Protein AF-A0AAD8V0A9-F1 (afdb_monomer)

Sequence (193 aa):
MASNSRIIDLARSVTEHPAVVDDYLQENGLSELVAHTLTSALLVRLPPVKDLVAYGVLDMLPAGMRLGDALQRFPGSLDPKDTGAALANLNCDHAFVDAVAEDGDVAIALLRRKTLWQIHSQEPKVVSRFHAAMAHESTIENTLLDEFFGEIRTEGQTMVDIGGGRGAIAVQAARRALAAPFIVQDLGENCEK

Solvent-accessible surface area (backbone atoms only — not comparable to full-atom values):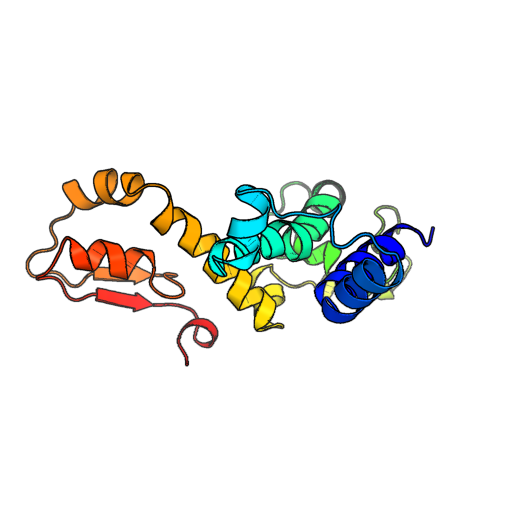 11223 Å² total; per-residue (Å²): 142,71,64,72,59,53,55,53,53,47,54,48,48,53,69,74,38,52,66,61,53,52,50,51,31,52,77,67,68,38,53,88,76,59,77,77,50,75,71,61,43,43,45,71,74,34,64,52,57,33,26,29,52,47,30,48,60,69,60,43,40,53,14,58,75,24,39,67,55,23,47,72,73,38,69,89,64,84,55,71,44,61,33,14,48,18,57,58,67,42,97,56,99,66,83,55,87,78,65,64,80,80,50,67,67,60,54,53,45,60,75,67,44,38,33,61,66,63,55,35,72,74,36,73,70,48,42,52,15,49,50,27,43,66,38,44,61,59,70,74,47,62,56,69,53,59,68,54,54,76,76,55,84,43,80,90,37,76,46,73,37,79,70,35,60,89,25,55,58,55,56,60,48,40,74,74,40,78,78,32,55,76,44,71,38,51,58,70,83,58,68,61,133

Secondary structure (DSSP, 8-state):
--HHHHHHHHHHHHHH-HHHHHHHHHHTT-TTT----HHHHHHHH-HHHHHHHHIIIIIIHHHHTTHHHHHHHSTT---TTSSHHHHHT-SSTT-STT--TTSHHHHHHHHT---HHHHHTT-HHHHHHHHHHHHHHHHH-THHHHHHHTT---TT--EEEET-TTTHHHHHHHTT-TTS-EEEE--HHHH--

Nearest PDB structures (foldseek):
  4evi-assembly1_B  TM=7.648E-01  e=9.964E-02  Linum nodiflorum
  4e70-assembly1_B  TM=6.957E-01  e=8.900E-02  Linum nodiflorum
  4ems-assembly1_B  TM=7.212E-01  e=1.565E-01  Linum nodiflorum
  4e70-assembly1_A  TM=5.628E-01  e=1.398E-01  Linum nodiflorum
  4evi-assembly1_A  TM=5.742E-01  e=6.794E-01  Linum nodiflorum

InterPro domains:
  IPR029063 S-adenosyl-L-methionine-dependent methyltransferase superfamily [G3DSA:3.40.50.150] (85-193)
  IPR029063 S-adenosyl-L-methionine-dependent methyltransferase superfamily [SSF53335] (94-189)

Radius of gyration: 21.62 Å; Cα contacts (8 Å, |Δi|>4): 182; chains: 1; bounding box: 39×51×57 Å

Mean predicted aligned error: 10.08 Å

Structure (mmCIF, N/CA/C/O backbone):
data_AF-A0AAD8V0A9-F1
#
_entry.id   AF-A0AAD8V0A9-F1
#
loop_
_atom_site.group_PDB
_atom_site.id
_atom_site.type_symbol
_atom_site.label_atom_id
_atom_site.label_alt_id
_atom_site.label_comp_id
_atom_site.label_asym_id
_atom_site.label_entity_id
_atom_site.label_seq_id
_atom_site.pdbx_PDB_ins_code
_atom_site.Cartn_x
_atom_site.Cartn_y
_atom_site.Cartn_z
_atom_site.occupancy
_atom_site.B_iso_or_equiv
_atom_site.auth_seq_id
_atom_site.auth_comp_id
_atom_site.auth_asym_id
_atom_site.au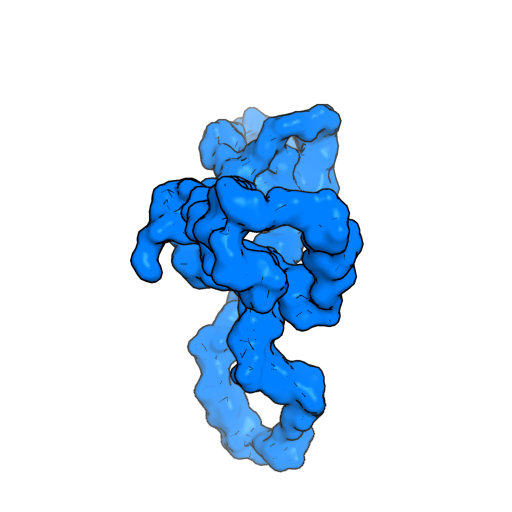th_atom_id
_atom_site.pdbx_PDB_model_num
ATOM 1 N N . MET A 1 1 ? 13.048 -7.219 -25.889 1.00 38.50 1 MET A N 1
ATOM 2 C CA . MET A 1 1 ? 12.801 -7.101 -24.435 1.00 38.50 1 MET A CA 1
ATOM 3 C C . MET A 1 1 ? 11.294 -7.004 -24.166 1.00 38.50 1 MET A C 1
ATOM 5 O O . MET A 1 1 ? 10.802 -5.935 -23.858 1.00 38.50 1 MET A O 1
ATOM 9 N N . ALA A 1 2 ? 10.553 -8.112 -24.304 1.00 43.75 2 ALA A N 1
ATOM 10 C CA . ALA A 1 2 ? 9.087 -8.173 -24.125 1.00 43.75 2 ALA A CA 1
ATOM 11 C C . ALA A 1 2 ? 8.662 -9.095 -22.956 1.00 43.75 2 ALA A C 1
ATOM 13 O O . ALA A 1 2 ? 7.499 -9.454 -22.815 1.00 43.75 2 ALA A O 1
ATOM 14 N N . SER A 1 3 ? 9.625 -9.550 -22.145 1.00 50.94 3 SER A N 1
ATOM 15 C CA . SER A 1 3 ? 9.416 -10.632 -21.171 1.00 50.94 3 SER A CA 1
ATOM 16 C C . SER A 1 3 ? 8.827 -10.157 -19.840 1.00 50.94 3 SER A C 1
ATOM 18 O O . SER A 1 3 ? 8.075 -10.904 -19.223 1.00 50.94 3 SER A O 1
ATOM 20 N N . ASN A 1 4 ? 9.140 -8.928 -19.404 1.00 49.28 4 ASN A N 1
ATOM 21 C CA . ASN A 1 4 ? 8.677 -8.420 -18.107 1.00 49.28 4 ASN A CA 1
ATOM 22 C C . ASN A 1 4 ? 7.199 -8.006 -18.114 1.00 49.28 4 ASN A C 1
ATOM 24 O O . ASN A 1 4 ? 6.548 -8.178 -17.089 1.00 49.28 4 ASN A O 1
ATOM 28 N N . SER A 1 5 ? 6.641 -7.549 -19.248 1.00 61.66 5 SER A N 1
ATOM 29 C CA . SER A 1 5 ? 5.191 -7.292 -19.320 1.00 61.66 5 SER A CA 1
ATOM 30 C C . SER A 1 5 ? 4.418 -8.607 -19.253 1.00 61.66 5 SER A C 1
ATOM 32 O O . SER A 1 5 ? 3.535 -8.741 -18.422 1.00 61.66 5 SER A O 1
ATOM 34 N N . ARG A 1 6 ? 4.832 -9.637 -20.008 1.00 68.56 6 ARG A N 1
ATOM 35 C CA . ARG A 1 6 ? 4.092 -10.907 -20.102 1.00 68.56 6 ARG A CA 1
ATOM 36 C C . ARG A 1 6 ? 3.919 -11.633 -18.769 1.00 68.56 6 ARG A C 1
ATOM 38 O O . ARG A 1 6 ? 2.887 -12.260 -18.571 1.00 68.56 6 ARG A O 1
ATOM 45 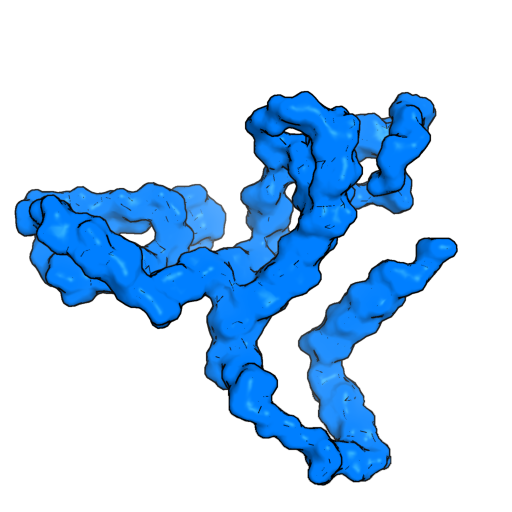N N . ILE A 1 7 ? 4.906 -11.575 -17.871 1.00 69.56 7 ILE A N 1
ATOM 46 C CA . ILE A 1 7 ? 4.796 -12.190 -16.536 1.00 69.56 7 ILE A CA 1
ATOM 47 C C . ILE A 1 7 ? 3.802 -11.419 -15.663 1.00 69.56 7 ILE A C 1
ATOM 49 O O . ILE A 1 7 ? 2.988 -12.040 -14.986 1.00 69.56 7 ILE A O 1
ATOM 53 N N . ILE A 1 8 ? 3.837 -10.085 -15.700 1.00 63.81 8 ILE A N 1
ATOM 54 C CA . ILE A 1 8 ? 2.895 -9.236 -14.958 1.00 63.81 8 ILE A CA 1
ATOM 55 C C . ILE A 1 8 ? 1.480 -9.384 -15.529 1.00 63.81 8 ILE A C 1
ATOM 57 O O . ILE A 1 8 ? 0.527 -9.535 -14.769 1.00 63.81 8 ILE A O 1
ATOM 61 N N . ASP A 1 9 ? 1.350 -9.416 -16.853 1.00 73.75 9 ASP A N 1
ATOM 62 C CA . ASP A 1 9 ? 0.086 -9.611 -17.564 1.00 73.75 9 ASP A CA 1
ATOM 63 C C . ASP A 1 9 ? -0.504 -10.994 -17.257 1.00 73.75 9 ASP A C 1
ATOM 65 O O . ASP A 1 9 ? -1.699 -11.115 -16.990 1.00 73.75 9 ASP A O 1
ATOM 69 N N . LEU A 1 10 ? 0.337 -12.035 -17.209 1.00 74.94 10 LEU A N 1
ATOM 70 C CA . LEU A 1 10 ? -0.072 -13.375 -16.792 1.00 74.94 10 LEU A CA 1
ATOM 71 C C . LEU A 1 10 ? -0.495 -13.401 -15.321 1.00 74.94 10 LEU A C 1
ATOM 73 O O . LEU A 1 10 ? -1.553 -13.937 -15.012 1.00 74.94 10 LEU A O 1
ATOM 77 N N . ALA A 1 11 ? 0.290 -12.813 -14.415 1.00 68.69 11 ALA A N 1
ATOM 78 C CA . ALA A 1 11 ? -0.044 -12.764 -12.992 1.00 68.69 11 ALA A CA 1
ATOM 79 C C . ALA A 1 11 ? -1.371 -12.026 -12.749 1.00 68.69 11 ALA A C 1
ATOM 81 O O . ALA A 1 11 ? -2.211 -12.488 -11.971 1.00 68.69 11 ALA A O 1
ATOM 82 N N . ARG A 1 12 ? -1.597 -10.916 -13.461 1.00 71.50 12 ARG A N 1
ATOM 83 C CA . ARG A 1 12 ? -2.863 -10.178 -13.448 1.00 71.50 12 ARG A CA 1
ATOM 84 C C . ARG A 1 12 ? -4.006 -11.038 -13.979 1.00 71.50 12 ARG A C 1
ATOM 86 O O . ARG A 1 12 ? -5.005 -11.198 -13.287 1.00 71.50 12 ARG A O 1
ATOM 93 N N . SER A 1 13 ? -3.824 -11.658 -15.144 1.00 75.75 13 SER A N 1
ATOM 94 C CA . SER A 1 13 ? -4.829 -12.515 -15.777 1.00 75.75 13 SER A CA 1
ATOM 95 C C . SER A 1 13 ? -5.231 -13.693 -14.884 1.00 75.75 13 SER A C 1
ATOM 97 O O . SER A 1 13 ? -6.423 -13.903 -14.674 1.00 75.75 13 SER A O 1
ATOM 99 N N . VAL A 1 14 ? -4.263 -14.386 -14.275 1.00 79.31 14 VAL A N 1
ATOM 100 C CA . VAL A 1 14 ? -4.491 -15.474 -13.306 1.00 79.31 14 VAL A CA 1
ATOM 101 C C . VAL A 1 14 ? -5.281 -14.985 -12.089 1.00 79.31 14 VAL A C 1
ATOM 103 O O . VAL A 1 14 ? -6.187 -15.669 -11.624 1.00 79.31 14 VAL A O 1
ATOM 106 N N . THR A 1 15 ? -4.975 -13.786 -11.587 1.00 70.62 15 THR A N 1
ATOM 107 C CA . THR A 1 15 ? -5.655 -13.217 -10.411 1.00 70.62 15 THR A CA 1
ATOM 108 C C . THR A 1 15 ? -7.084 -12.758 -10.724 1.00 70.62 15 THR A C 1
ATOM 110 O O . THR A 1 15 ? -7.958 -12.825 -9.860 1.00 70.62 15 THR A O 1
ATOM 113 N N . GLU A 1 16 ? -7.333 -12.279 -11.942 1.00 77.62 16 GLU A N 1
ATOM 114 C CA . GLU A 1 16 ? -8.638 -11.778 -12.390 1.00 77.62 16 GLU A CA 1
ATOM 115 C C . GLU A 1 16 ? -9.586 -12.889 -12.856 1.00 77.62 16 GLU A C 1
ATOM 117 O O . GLU A 1 16 ? -10.802 -12.710 -12.800 1.00 77.62 16 GLU A O 1
ATOM 122 N N . HIS A 1 17 ? -9.048 -14.042 -13.265 1.00 82.25 17 HIS A N 1
ATOM 123 C CA . HIS A 1 17 ? -9.815 -15.154 -13.833 1.00 8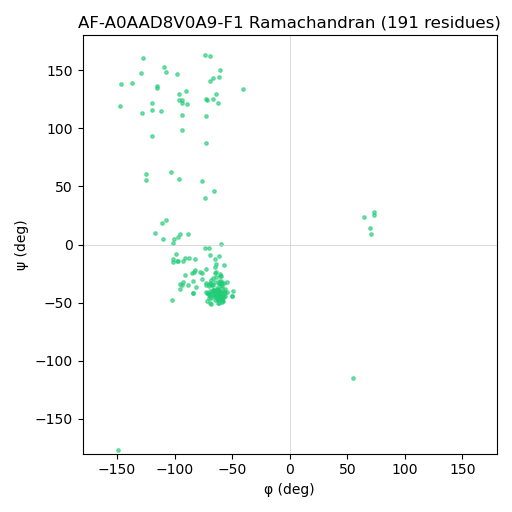2.25 17 HIS A CA 1
ATOM 124 C C . HIS A 1 17 ? -9.584 -16.474 -13.071 1.00 82.25 17 HIS A C 1
ATOM 126 O O . HIS A 1 17 ? -9.224 -17.477 -13.689 1.00 82.25 17 HIS A O 1
ATOM 132 N N . PRO A 1 18 ? -9.806 -16.524 -11.741 1.00 79.44 18 PRO A N 1
ATOM 133 C CA . PRO A 1 18 ? -9.542 -17.726 -10.946 1.00 79.44 18 PRO A CA 1
ATOM 134 C C . PRO A 1 18 ? -10.357 -18.939 -11.415 1.00 79.44 18 PRO A C 1
ATOM 136 O O . PRO A 1 18 ? -9.833 -20.044 -11.422 1.00 79.44 18 PRO A O 1
ATOM 139 N N . ALA A 1 19 ? -11.579 -18.728 -11.919 1.00 83.19 19 ALA A N 1
ATOM 140 C CA . ALA A 1 19 ? -12.410 -19.800 -12.471 1.00 83.19 19 ALA A CA 1
ATOM 141 C C . ALA A 1 19 ? -11.738 -20.533 -13.645 1.00 83.19 19 ALA A C 1
ATOM 143 O O . ALA A 1 19 ? -11.850 -21.743 -13.748 1.00 83.19 19 ALA A O 1
ATOM 144 N N . VAL A 1 20 ? -10.970 -19.828 -14.486 1.00 86.25 20 VAL A N 1
ATOM 145 C CA . VAL A 1 20 ? -10.239 -20.450 -15.605 1.00 86.25 20 VAL A CA 1
ATOM 146 C C . VAL A 1 20 ? -9.121 -21.356 -15.089 1.00 86.25 20 VAL A C 1
ATOM 148 O O . VAL A 1 20 ? -8.827 -22.391 -15.681 1.00 86.25 20 VAL A O 1
ATOM 151 N N . VAL A 1 21 ? -8.487 -20.968 -13.981 1.00 83.44 21 VAL A N 1
ATOM 152 C CA . VAL A 1 21 ? -7.468 -21.790 -13.324 1.00 83.44 21 VAL A CA 1
ATOM 153 C C . VAL A 1 21 ? -8.118 -23.017 -12.693 1.00 83.44 21 VAL A C 1
ATOM 155 O O . VAL A 1 21 ? -7.605 -24.116 -12.870 1.00 83.44 21 VAL A O 1
ATOM 158 N N . ASP A 1 22 ? -9.249 -22.845 -12.011 1.00 83.25 22 ASP A N 1
ATOM 159 C CA . ASP A 1 22 ? -9.990 -23.945 -11.390 1.00 83.25 22 ASP A CA 1
ATOM 160 C C . ASP A 1 22 ? -10.489 -24.951 -12.440 1.00 83.25 22 ASP A C 1
ATOM 162 O O . ASP A 1 22 ? -10.259 -26.153 -12.288 1.00 83.25 22 ASP A O 1
ATOM 166 N N . ASP A 1 23 ? -11.066 -24.463 -13.543 1.00 87.94 23 ASP A N 1
ATOM 167 C CA . ASP A 1 23 ? -11.496 -25.276 -14.685 1.00 87.94 23 ASP A CA 1
ATOM 168 C C . ASP A 1 23 ? -10.304 -26.033 -15.288 1.00 87.94 23 ASP A C 1
ATOM 170 O O . ASP A 1 23 ? -10.370 -27.247 -15.475 1.00 87.94 23 ASP A O 1
ATOM 174 N N . TYR A 1 24 ? -9.166 -25.361 -15.504 1.00 87.19 24 TYR A N 1
ATOM 175 C CA . TYR A 1 24 ? -7.948 -26.009 -15.996 1.00 87.19 24 TYR A CA 1
ATOM 176 C C . TYR A 1 24 ? -7.454 -27.108 -15.045 1.00 87.19 24 TYR A C 1
ATOM 178 O O . TYR A 1 24 ? -7.079 -28.196 -15.490 1.00 87.19 24 TYR A O 1
ATOM 186 N N . LEU A 1 25 ? -7.443 -26.848 -13.734 1.00 86.62 25 LEU A N 1
ATOM 187 C CA . LEU A 1 25 ? -7.035 -27.836 -12.737 1.00 86.62 25 LEU A CA 1
ATOM 188 C C . LEU A 1 25 ? -7.978 -29.044 -12.738 1.00 86.62 25 LEU A C 1
ATOM 190 O O . LEU A 1 25 ? -7.508 -30.178 -12.628 1.00 86.62 25 LEU A O 1
ATOM 194 N N . GLN A 1 26 ? -9.280 -28.816 -12.906 1.00 87.06 26 GLN A N 1
ATOM 195 C CA . GLN A 1 26 ? -10.286 -29.870 -12.972 1.00 87.06 26 GLN A CA 1
ATOM 196 C C . GLN A 1 26 ? -10.177 -30.697 -14.257 1.00 87.06 26 GLN A C 1
ATOM 198 O O . GLN A 1 26 ? -10.093 -31.924 -14.186 1.00 87.06 26 GLN A O 1
ATOM 203 N N . GLU A 1 27 ? -10.120 -30.050 -15.422 1.00 92.56 27 GLU A N 1
ATOM 204 C CA . GLU A 1 27 ? -10.017 -30.704 -16.733 1.00 92.56 27 GLU A CA 1
ATOM 205 C C . GLU A 1 27 ? -8.760 -31.571 -16.862 1.00 92.56 27 GLU A C 1
ATOM 207 O O . GLU A 1 27 ? -8.779 -32.607 -17.527 1.00 92.56 27 GLU A O 1
ATOM 212 N N . ASN A 1 28 ? -7.673 -31.182 -16.192 1.00 91.25 28 ASN A N 1
ATOM 213 C CA . ASN A 1 28 ? -6.400 -31.902 -16.231 1.00 91.25 28 ASN A CA 1
ATOM 214 C C . ASN A 1 28 ? -6.213 -32.887 -15.062 1.00 91.25 28 ASN A C 1
ATOM 216 O O . ASN A 1 28 ? -5.120 -33.428 -14.893 1.00 91.25 28 ASN A O 1
ATOM 220 N N . GLY A 1 29 ? -7.248 -33.132 -14.246 1.00 88.25 29 GLY A N 1
ATOM 221 C CA . GLY A 1 29 ? -7.182 -34.070 -13.116 1.00 88.25 29 GLY A CA 1
ATOM 222 C C . GLY A 1 29 ? -6.199 -33.651 -12.016 1.00 88.25 29 GLY A C 1
ATOM 223 O O . GLY A 1 29 ? -5.703 -34.492 -11.269 1.00 88.25 29 GLY A O 1
ATOM 224 N N . LEU A 1 30 ? -5.888 -32.356 -11.923 1.00 86.56 30 LEU A N 1
ATOM 225 C CA . LEU A 1 30 ? -4.939 -31.788 -10.966 1.00 86.56 30 LEU A CA 1
ATOM 226 C C . LEU A 1 30 ? -5.611 -31.341 -9.661 1.00 86.56 30 LEU A C 1
ATOM 228 O O . LEU A 1 30 ? -4.909 -31.079 -8.686 1.00 86.56 30 LEU A O 1
ATOM 232 N N . SER A 1 31 ? -6.945 -31.279 -9.606 1.00 81.38 31 SER A N 1
ATOM 233 C CA . SER A 1 31 ? -7.691 -30.826 -8.421 1.00 81.38 31 SER A CA 1
ATOM 234 C C . SER A 1 31 ? -7.392 -31.633 -7.155 1.00 81.38 31 SER A C 1
ATOM 236 O O . SER A 1 31 ? -7.376 -31.066 -6.070 1.00 81.38 31 SER A O 1
ATOM 238 N N . GLU A 1 32 ? -7.117 -32.936 -7.270 1.00 81.50 32 GLU A N 1
ATOM 239 C CA . GLU A 1 32 ? -6.764 -33.774 -6.110 1.00 81.50 32 GLU A CA 1
ATOM 240 C C . GLU A 1 32 ? -5.283 -33.666 -5.709 1.00 81.50 32 GLU A C 1
ATOM 242 O O . GLU A 1 32 ? -4.892 -34.111 -4.631 1.00 81.50 32 GLU A O 1
ATOM 247 N N . LEU A 1 33 ? -4.449 -33.058 -6.559 1.00 82.06 33 LEU A N 1
ATOM 248 C CA . LEU A 1 33 ? -3.015 -32.864 -6.326 1.00 82.06 33 LEU A CA 1
ATOM 249 C C . LEU A 1 33 ? -2.688 -31.470 -5.776 1.00 82.06 33 LEU A C 1
ATOM 251 O O . LEU A 1 33 ? -1.582 -31.245 -5.283 1.00 82.06 33 LEU A O 1
ATOM 255 N N . VAL A 1 34 ? -3.637 -30.534 -5.852 1.00 80.19 34 VAL A N 1
ATOM 256 C CA . VAL A 1 34 ? -3.487 -29.156 -5.383 1.00 80.19 34 VAL A CA 1
ATOM 257 C C . VAL A 1 34 ? -4.384 -28.938 -4.171 1.00 80.19 34 VAL A C 1
ATOM 259 O O . VAL A 1 34 ? -5.605 -28.946 -4.268 1.00 80.19 34 VAL A O 1
ATOM 262 N N . ALA A 1 35 ? -3.770 -28.696 -3.015 1.00 79.69 35 ALA A N 1
ATOM 263 C CA . ALA A 1 35 ? -4.479 -28.352 -1.790 1.00 79.69 35 ALA A CA 1
ATOM 264 C C . ALA A 1 35 ? -3.888 -27.089 -1.164 1.00 79.69 35 ALA A C 1
ATOM 266 O O . ALA A 1 35 ? -2.681 -26.841 -1.230 1.00 79.69 35 ALA A O 1
ATOM 267 N N . HIS A 1 36 ? -4.737 -26.300 -0.508 1.00 81.38 36 HIS A N 1
ATOM 268 C CA . HIS A 1 36 ? -4.266 -25.167 0.271 1.00 81.38 36 HIS A CA 1
ATOM 269 C C . HIS A 1 36 ? -3.394 -25.629 1.442 1.00 81.38 36 HIS A C 1
ATOM 271 O O . HIS A 1 36 ? -3.808 -26.430 2.278 1.00 81.38 36 HIS A O 1
ATOM 277 N N . THR A 1 37 ? -2.218 -25.024 1.576 1.00 87.00 37 THR A N 1
ATOM 278 C CA . THR A 1 37 ? -1.535 -24.934 2.871 1.00 87.00 37 THR A CA 1
ATOM 279 C C . THR A 1 37 ? -2.248 -23.918 3.763 1.00 87.00 37 THR A C 1
ATOM 281 O O . THR A 1 37 ? -2.966 -23.050 3.257 1.00 87.00 37 THR A O 1
ATOM 284 N N . LEU A 1 38 ? -1.997 -23.954 5.079 1.00 82.00 38 LEU A N 1
ATOM 285 C CA . LEU A 1 38 ? -2.522 -22.951 6.016 1.00 82.00 38 LEU A CA 1
ATOM 286 C C . LEU A 1 38 ? -2.240 -21.518 5.530 1.00 82.00 38 LEU A C 1
ATOM 288 O O . LEU A 1 38 ? -3.145 -20.692 5.504 1.00 82.00 38 LEU A O 1
ATOM 292 N N . THR A 1 39 ? -1.020 -21.250 5.059 1.00 82.19 39 THR A N 1
ATOM 293 C CA . THR A 1 39 ? -0.606 -19.936 4.545 1.00 82.19 39 THR A CA 1
ATOM 294 C C . THR A 1 39 ? -1.408 -19.511 3.316 1.00 82.19 39 THR A C 1
ATOM 296 O O . THR A 1 39 ? -1.928 -18.400 3.273 1.00 82.19 39 THR A O 1
ATOM 299 N N . SER A 1 40 ? -1.569 -20.396 2.329 1.00 84.12 40 SER A N 1
ATOM 300 C CA . SER A 1 40 ? -2.369 -20.075 1.138 1.00 84.12 40 SER A CA 1
ATOM 301 C C . SER A 1 40 ? -3.866 -19.937 1.453 1.00 84.12 40 SER A C 1
ATOM 303 O O . SER A 1 40 ? -4.544 -19.115 0.846 1.00 84.12 40 SER A O 1
ATOM 305 N N . ALA A 1 41 ? -4.376 -20.671 2.450 1.00 84.19 41 ALA A N 1
ATOM 306 C CA . ALA A 1 41 ? -5.749 -20.529 2.922 1.00 84.19 41 ALA A CA 1
ATOM 307 C C . ALA A 1 41 ? -5.983 -19.180 3.622 1.00 84.19 41 ALA A C 1
ATOM 309 O O . ALA A 1 41 ? -7.071 -18.620 3.499 1.00 84.19 41 ALA A O 1
ATOM 310 N N . LEU A 1 42 ? -4.986 -18.636 4.334 1.00 84.94 42 LEU A N 1
ATOM 311 C CA . LEU A 1 42 ? -5.088 -17.312 4.964 1.00 84.94 42 LEU A CA 1
ATOM 312 C C . LEU A 1 42 ? -5.287 -16.203 3.924 1.00 84.94 42 LEU A C 1
ATOM 314 O O . LEU A 1 42 ? -6.121 -15.330 4.143 1.00 84.94 42 LEU A O 1
ATOM 318 N N . LEU A 1 43 ? -4.615 -16.278 2.771 1.00 84.81 43 LEU A N 1
ATOM 319 C CA . LEU A 1 43 ? -4.801 -15.325 1.666 1.00 84.81 43 LEU A CA 1
ATOM 320 C C . LEU A 1 43 ? -6.215 -15.364 1.069 1.00 84.81 43 LEU A C 1
ATOM 322 O O . LEU A 1 43 ? -6.690 -14.366 0.542 1.00 84.81 43 LEU A O 1
ATOM 326 N N . VAL A 1 44 ? -6.905 -16.502 1.145 1.00 83.94 44 VAL A N 1
ATOM 327 C CA . VAL A 1 44 ? -8.296 -16.614 0.678 1.00 83.94 44 VAL A CA 1
ATOM 328 C C . VAL A 1 44 ? -9.276 -16.151 1.754 1.00 83.94 44 VAL A C 1
ATOM 330 O O . VAL A 1 44 ? -10.257 -15.473 1.461 1.00 83.94 44 VAL A O 1
ATOM 333 N N . ARG A 1 45 ? -9.021 -16.523 3.010 1.00 83.88 45 ARG A N 1
ATOM 334 C CA . ARG A 1 45 ? -9.965 -16.337 4.122 1.00 83.88 45 ARG A CA 1
ATOM 335 C C . ARG A 1 45 ? -9.898 -14.959 4.766 1.00 83.88 45 ARG A C 1
ATOM 337 O O . ARG A 1 45 ? -10.876 -14.550 5.382 1.00 83.88 45 ARG A O 1
ATOM 344 N N . LEU A 1 46 ? -8.768 -14.265 4.659 1.00 83.94 46 LEU A N 1
ATOM 345 C CA . LEU A 1 46 ? -8.542 -12.970 5.292 1.00 83.94 46 LEU A CA 1
ATOM 346 C C . LEU A 1 46 ? -8.258 -11.913 4.216 1.00 83.94 46 LEU A C 1
ATOM 348 O O . LEU A 1 46 ? -7.098 -11.730 3.837 1.00 83.94 46 LEU A O 1
ATOM 352 N N . PRO A 1 47 ? -9.289 -11.183 3.741 1.00 82.69 47 PRO A N 1
ATOM 353 C CA . PRO A 1 47 ? -9.119 -10.130 2.741 1.00 82.69 47 PRO A CA 1
ATOM 354 C C . PRO A 1 47 ? -8.004 -9.119 3.063 1.00 82.69 47 PRO A C 1
ATOM 356 O O . PRO A 1 47 ? -7.227 -8.832 2.158 1.00 82.69 47 PRO A O 1
ATOM 359 N N . PRO A 1 48 ? -7.803 -8.660 4.320 1.00 81.31 48 PRO A N 1
ATOM 360 C CA . PRO A 1 48 ? -6.699 -7.746 4.631 1.00 81.31 48 PRO A CA 1
ATOM 361 C C . PRO A 1 48 ? -5.304 -8.332 4.360 1.00 81.31 48 PRO A C 1
ATOM 363 O O . PRO A 1 48 ? -4.407 -7.614 3.934 1.00 81.31 48 PRO A O 1
ATOM 366 N N . VAL A 1 49 ? -5.118 -9.642 4.562 1.00 84.12 49 VAL A N 1
ATOM 367 C CA . VAL A 1 49 ? -3.840 -10.327 4.295 1.00 84.12 49 VAL A CA 1
ATOM 368 C C . VAL A 1 49 ? -3.608 -10.444 2.789 1.00 84.12 49 VAL A C 1
ATOM 370 O O . VAL A 1 49 ? -2.501 -10.198 2.311 1.00 84.12 49 VAL A O 1
ATOM 373 N N . LYS A 1 50 ? -4.659 -10.768 2.025 1.00 86.38 50 LYS A N 1
ATOM 374 C CA . LYS A 1 50 ? -4.614 -10.750 0.557 1.00 86.38 50 LYS A CA 1
ATOM 375 C C . LYS A 1 50 ? -4.239 -9.369 0.034 1.00 86.38 50 LYS A C 1
ATOM 377 O O . LYS A 1 50 ? -3.365 -9.257 -0.820 1.00 86.38 50 LYS A O 1
ATOM 382 N N . ASP A 1 51 ? -4.902 -8.343 0.551 1.00 87.12 51 ASP A N 1
ATOM 383 C CA . ASP A 1 51 ? -4.739 -6.964 0.118 1.00 87.12 51 ASP A CA 1
ATOM 384 C C . ASP A 1 51 ? -3.348 -6.423 0.457 1.00 87.12 51 ASP A C 1
ATOM 386 O O . ASP A 1 51 ? -2.742 -5.774 -0.391 1.00 87.12 51 ASP A O 1
ATOM 390 N N . LEU A 1 52 ? -2.793 -6.767 1.624 1.00 86.62 52 LEU A N 1
ATOM 391 C CA . LEU A 1 52 ? -1.405 -6.465 1.982 1.00 86.62 52 LEU A CA 1
ATOM 392 C C . LEU A 1 52 ? -0.410 -7.086 0.991 1.00 86.62 52 LEU A C 1
ATOM 394 O O . LEU A 1 52 ? 0.484 -6.400 0.493 1.00 86.62 52 LEU A O 1
ATOM 398 N N . VAL A 1 53 ? -0.559 -8.379 0.684 1.00 89.06 53 VAL A N 1
ATOM 399 C CA . VAL A 1 53 ? 0.332 -9.058 -0.272 1.00 89.06 53 VAL A CA 1
ATOM 400 C C . VAL A 1 53 ? 0.180 -8.460 -1.669 1.00 89.06 53 VAL A C 1
ATOM 402 O O . VAL A 1 53 ? 1.176 -8.179 -2.336 1.00 89.06 53 VAL A O 1
ATOM 405 N N . ALA A 1 54 ? -1.055 -8.209 -2.101 1.00 88.06 54 ALA A N 1
ATOM 406 C CA . ALA A 1 54 ? -1.337 -7.581 -3.382 1.00 88.06 54 ALA A CA 1
ATOM 407 C C . ALA A 1 54 ? -0.781 -6.151 -3.457 1.00 88.06 54 ALA A C 1
ATOM 409 O O . ALA A 1 54 ? -0.287 -5.762 -4.510 1.00 88.06 54 ALA A O 1
ATOM 410 N N . TYR A 1 55 ? -0.821 -5.380 -2.368 1.00 90.00 55 TYR A N 1
ATOM 411 C CA . TYR A 1 55 ? -0.209 -4.053 -2.297 1.00 90.00 55 TYR A CA 1
ATOM 412 C C . TYR A 1 55 ? 1.308 -4.132 -2.506 1.00 90.00 55 TYR A C 1
ATOM 414 O O . TYR A 1 55 ? 1.868 -3.457 -3.370 1.00 90.00 55 TYR A O 1
ATOM 422 N N . GLY A 1 56 ? 1.973 -5.025 -1.766 1.00 89.50 56 GLY A N 1
ATOM 423 C CA . GLY A 1 56 ? 3.417 -5.224 -1.868 1.00 89.50 56 GLY A CA 1
ATOM 424 C C . GLY A 1 56 ? 3.862 -5.632 -3.275 1.00 89.50 56 GLY A C 1
ATOM 425 O O . GLY A 1 56 ? 4.805 -5.061 -3.817 1.00 89.50 56 GLY A O 1
ATOM 426 N N . VAL A 1 57 ? 3.171 -6.598 -3.886 1.00 89.38 57 VAL A N 1
ATOM 427 C CA . VAL A 1 57 ? 3.590 -7.192 -5.166 1.00 89.38 57 VAL A CA 1
ATOM 428 C C . VAL A 1 57 ? 3.140 -6.381 -6.378 1.00 89.38 57 VAL A C 1
ATOM 430 O O . VAL A 1 57 ? 3.901 -6.248 -7.332 1.00 89.38 57 VAL A O 1
ATOM 433 N N . LEU A 1 58 ? 1.911 -5.870 -6.388 1.00 85.44 58 LEU A N 1
ATOM 434 C CA . LEU A 1 58 ? 1.358 -5.235 -7.586 1.00 85.44 58 LEU A CA 1
ATOM 435 C C . LEU A 1 58 ? 1.591 -3.724 -7.603 1.00 85.44 58 LEU A C 1
ATOM 437 O O . LEU A 1 58 ? 1.774 -3.174 -8.684 1.00 85.44 58 LEU A O 1
ATOM 441 N N . ASP A 1 59 ? 1.611 -3.068 -6.438 1.00 85.62 59 ASP A N 1
ATOM 442 C CA . ASP A 1 59 ? 1.724 -1.606 -6.369 1.00 85.62 59 ASP A CA 1
ATOM 443 C C . ASP A 1 59 ? 3.151 -1.178 -6.006 1.00 85.62 59 ASP A C 1
ATOM 445 O O . ASP A 1 59 ? 3.731 -0.307 -6.657 1.00 85.62 59 ASP A O 1
ATOM 449 N N . MET A 1 60 ? 3.747 -1.793 -4.976 1.00 90.19 60 MET A N 1
ATOM 450 C CA . MET A 1 60 ? 5.037 -1.342 -4.433 1.00 90.19 60 MET A CA 1
ATOM 451 C C . MET A 1 60 ? 6.249 -1.962 -5.121 1.00 90.19 60 MET A C 1
ATOM 453 O O . MET A 1 60 ? 7.259 -1.282 -5.296 1.00 90.19 60 MET A O 1
ATOM 457 N N . LEU A 1 61 ? 6.180 -3.223 -5.552 1.00 89.75 61 LEU A N 1
ATOM 458 C CA . LEU A 1 61 ? 7.309 -3.873 -6.219 1.00 89.75 61 LEU A CA 1
ATOM 459 C C . LEU A 1 61 ? 7.728 -3.144 -7.511 1.00 89.75 61 LEU A C 1
ATOM 461 O O . LEU A 1 61 ? 8.927 -2.894 -7.651 1.00 89.75 61 LEU A O 1
ATOM 465 N N . PRO A 1 62 ? 6.821 -2.718 -8.419 1.00 87.44 62 PRO A N 1
ATOM 466 C CA . PRO A 1 62 ? 7.220 -1.924 -9.583 1.00 87.44 62 PRO A CA 1
ATOM 467 C C . PRO A 1 62 ? 7.944 -0.629 -9.197 1.00 87.44 62 PRO A C 1
ATOM 469 O O . PRO A 1 62 ? 8.942 -0.276 -9.822 1.00 87.44 62 PRO A O 1
ATOM 472 N N . ALA A 1 63 ? 7.492 0.047 -8.135 1.00 89.50 63 ALA A N 1
ATOM 473 C CA . ALA A 1 63 ? 8.151 1.236 -7.604 1.00 89.50 63 ALA A CA 1
ATOM 474 C C . ALA A 1 63 ? 9.550 0.921 -7.045 1.00 89.50 63 ALA A C 1
ATOM 476 O O . ALA A 1 63 ? 10.507 1.639 -7.334 1.00 89.50 63 ALA A O 1
ATOM 477 N N . GLY A 1 64 ? 9.687 -0.171 -6.288 1.00 90.25 64 GLY A N 1
ATOM 478 C CA . GLY A 1 64 ? 10.959 -0.627 -5.725 1.00 90.25 64 GLY A CA 1
ATOM 479 C C . GLY A 1 64 ? 11.984 -0.993 -6.800 1.00 90.25 64 GLY A C 1
ATOM 480 O O . GLY A 1 64 ? 13.150 -0.618 -6.694 1.00 90.25 64 GLY A O 1
ATOM 481 N N . MET A 1 65 ? 11.542 -1.622 -7.892 1.00 89.12 65 MET A N 1
ATOM 482 C CA . MET A 1 65 ? 12.395 -1.942 -9.044 1.00 89.12 65 MET A CA 1
ATOM 483 C C . MET A 1 65 ? 12.945 -0.697 -9.759 1.00 89.12 65 MET A C 1
ATOM 485 O O . MET A 1 65 ? 13.913 -0.806 -10.506 1.00 89.12 65 MET A O 1
ATOM 489 N N . ARG A 1 66 ? 12.361 0.484 -9.517 1.00 89.25 66 ARG A N 1
ATOM 490 C CA . ARG A 1 66 ? 12.800 1.783 -10.051 1.00 89.25 66 ARG A CA 1
ATOM 491 C C . ARG A 1 66 ? 13.606 2.620 -9.059 1.00 89.25 66 ARG A C 1
ATOM 493 O O . ARG A 1 66 ? 13.932 3.767 -9.358 1.00 89.25 66 ARG A O 1
ATOM 500 N N . LEU A 1 67 ? 13.921 2.090 -7.875 1.00 91.94 67 LEU A N 1
ATOM 501 C CA . LEU A 1 67 ? 14.639 2.847 -6.848 1.00 91.94 67 LEU A CA 1
ATOM 502 C C . LEU A 1 67 ? 16.034 3.283 -7.320 1.00 91.94 67 LEU A C 1
ATOM 504 O O . LEU A 1 67 ? 16.408 4.433 -7.111 1.00 91.94 67 LEU A O 1
ATOM 508 N N . GLY A 1 68 ? 16.780 2.393 -7.984 1.00 90.81 68 GLY A N 1
ATOM 509 C CA . GLY A 1 68 ? 18.098 2.720 -8.541 1.00 90.81 68 GLY A CA 1
ATOM 510 C C . GLY A 1 68 ? 18.023 3.866 -9.554 1.00 90.81 68 GLY A C 1
ATOM 511 O O . GLY A 1 68 ? 18.746 4.851 -9.422 1.00 90.81 68 GLY A O 1
ATOM 512 N N . ASP A 1 69 ? 17.075 3.776 -10.489 1.00 88.00 69 ASP A N 1
ATOM 513 C CA . ASP A 1 69 ? 16.812 4.795 -11.509 1.00 88.00 69 ASP A CA 1
ATOM 514 C C . ASP A 1 69 ? 16.487 6.159 -10.874 1.00 88.00 69 ASP A C 1
ATOM 516 O O . ASP A 1 69 ? 17.012 7.193 -11.293 1.00 88.00 69 ASP A O 1
ATOM 520 N N . ALA A 1 70 ? 15.644 6.170 -9.835 1.00 91.31 70 ALA A N 1
ATOM 521 C CA . ALA A 1 70 ? 15.273 7.389 -9.121 1.00 91.31 70 ALA A CA 1
ATOM 522 C C . ALA A 1 70 ? 16.469 8.012 -8.389 1.00 91.31 70 ALA A C 1
ATOM 524 O O . ALA A 1 70 ? 16.679 9.217 -8.498 1.00 91.31 70 ALA A O 1
ATOM 525 N N . LEU A 1 71 ? 17.282 7.203 -7.702 1.00 93.12 71 LEU A N 1
ATOM 526 C CA . LEU A 1 71 ? 18.471 7.676 -6.985 1.00 93.12 71 LEU A CA 1
ATOM 527 C C . LEU A 1 71 ? 19.543 8.228 -7.928 1.00 93.12 71 LEU A C 1
ATOM 529 O O . LEU A 1 71 ? 20.165 9.243 -7.620 1.00 93.12 71 LEU A O 1
ATOM 533 N N . GLN A 1 72 ? 19.749 7.582 -9.078 1.00 91.12 72 GLN A N 1
ATOM 534 C CA . GLN A 1 72 ? 20.693 8.052 -10.089 1.00 91.12 72 GLN A CA 1
ATOM 535 C C . GLN A 1 72 ? 20.230 9.371 -10.716 1.00 91.12 72 GLN A C 1
ATOM 537 O O . GLN A 1 72 ? 21.046 10.255 -10.974 1.00 91.12 72 GLN A O 1
ATOM 542 N N . ARG A 1 73 ? 18.923 9.512 -10.961 1.00 87.25 73 ARG A N 1
ATOM 543 C CA . ARG A 1 73 ? 18.358 10.684 -11.634 1.00 87.25 73 ARG A CA 1
ATOM 544 C C . ARG A 1 73 ? 18.159 11.885 -10.714 1.00 87.25 73 ARG A C 1
ATOM 546 O O . ARG A 1 73 ? 18.342 13.018 -11.153 1.00 87.25 73 ARG A O 1
ATOM 553 N N . PHE A 1 74 ? 17.774 11.642 -9.466 1.00 91.06 74 PHE A N 1
ATOM 554 C CA . PHE A 1 74 ? 17.419 12.667 -8.486 1.00 91.06 74 PHE A CA 1
ATOM 555 C C . PHE A 1 74 ? 18.261 12.524 -7.207 1.00 91.06 74 PHE A C 1
ATOM 557 O O . PHE A 1 74 ? 17.721 12.292 -6.120 1.00 91.06 74 PHE A O 1
ATOM 564 N N . PRO A 1 75 ? 19.597 12.638 -7.306 1.00 94.25 75 PRO A N 1
ATOM 565 C CA . PRO A 1 75 ? 20.475 12.410 -6.168 1.00 94.25 75 PRO A CA 1
ATOM 566 C C . PRO A 1 75 ? 20.187 13.416 -5.048 1.00 94.25 75 PRO A C 1
ATOM 568 O O . PRO A 1 75 ? 20.278 14.627 -5.241 1.00 94.25 75 PRO A O 1
ATOM 571 N N . GLY A 1 76 ? 19.843 12.902 -3.864 1.00 94.19 76 GLY A N 1
ATOM 572 C CA . GLY A 1 76 ? 19.558 13.716 -2.678 1.00 94.19 76 GLY A CA 1
ATOM 573 C C . GLY A 1 76 ? 18.265 14.535 -2.746 1.00 94.19 76 GLY A C 1
ATOM 574 O O . GLY A 1 76 ? 18.095 15.440 -1.929 1.00 94.19 76 GLY A O 1
ATOM 575 N N . SER A 1 77 ? 17.367 14.255 -3.698 1.00 95.38 77 SER A N 1
ATOM 576 C CA . SER A 1 77 ? 16.094 14.974 -3.789 1.00 95.38 77 SER A CA 1
ATOM 577 C C . SER A 1 77 ? 15.185 14.679 -2.593 1.00 95.38 77 SER A C 1
ATOM 579 O O . SER A 1 77 ? 15.125 13.557 -2.092 1.00 95.38 77 SER A O 1
ATOM 581 N N . LEU A 1 78 ? 14.462 15.712 -2.158 1.00 95.25 78 LEU A N 1
ATOM 582 C CA . LEU A 1 78 ? 13.403 15.638 -1.148 1.00 95.25 78 LEU A CA 1
ATOM 583 C C . LEU A 1 78 ? 12.013 15.876 -1.759 1.00 95.25 78 LEU A C 1
ATOM 585 O O . LEU A 1 78 ? 11.026 15.961 -1.029 1.00 95.25 78 LEU A O 1
ATOM 589 N N . ASP A 1 79 ? 11.921 16.018 -3.086 1.00 95.12 79 ASP A N 1
ATOM 590 C CA . ASP A 1 79 ? 10.632 16.166 -3.755 1.00 95.12 79 ASP A CA 1
ATOM 591 C C . ASP A 1 79 ? 9.891 14.812 -3.724 1.00 95.12 79 ASP A C 1
ATOM 593 O O . ASP A 1 79 ? 10.416 13.814 -4.225 1.00 95.12 79 ASP A O 1
ATOM 597 N N . PRO A 1 80 ? 8.655 14.732 -3.191 1.00 93.69 80 PRO A N 1
ATOM 598 C CA . PRO A 1 80 ? 7.870 13.491 -3.168 1.00 93.69 80 PRO A CA 1
ATOM 599 C C . PRO A 1 80 ? 7.539 12.929 -4.564 1.00 93.69 80 PRO A C 1
ATOM 601 O O . PRO A 1 80 ? 7.017 11.817 -4.686 1.00 93.69 80 PRO A O 1
ATOM 604 N N . LYS A 1 81 ? 7.805 13.694 -5.625 1.00 93.88 81 LYS A N 1
ATOM 605 C CA . LYS A 1 81 ? 7.682 13.294 -7.028 1.00 93.88 81 LYS A CA 1
ATOM 606 C C . LYS A 1 81 ? 8.936 12.619 -7.588 1.00 93.88 81 LYS A C 1
ATOM 608 O O . LYS A 1 81 ? 8.867 12.031 -8.663 1.00 93.88 81 LYS A O 1
ATOM 613 N N . ASP A 1 82 ? 10.060 12.670 -6.885 1.00 93.19 82 ASP A N 1
ATOM 614 C CA . ASP A 1 82 ? 11.351 12.142 -7.338 1.00 93.19 82 ASP A CA 1
ATOM 615 C C . ASP A 1 82 ? 11.586 10.731 -6.791 1.00 93.19 82 ASP A C 1
ATOM 617 O O . ASP A 1 82 ? 12.553 10.444 -6.091 1.00 93.19 82 ASP A O 1
ATOM 621 N N . THR A 1 83 ? 10.649 9.828 -7.085 1.00 92.94 83 THR A N 1
ATOM 622 C CA . THR A 1 83 ? 10.612 8.481 -6.500 1.00 92.94 83 THR A CA 1
ATOM 623 C C . THR A 1 83 ? 10.523 7.392 -7.562 1.00 92.94 83 THR A C 1
ATOM 625 O O . THR A 1 83 ? 10.074 7.620 -8.687 1.00 92.94 83 THR A O 1
ATOM 628 N N . GLY A 1 84 ? 10.889 6.163 -7.185 1.00 91.19 84 GLY A N 1
ATOM 629 C CA . GLY A 1 84 ? 10.688 4.991 -8.039 1.00 91.19 84 GLY A CA 1
ATOM 630 C C . GLY A 1 84 ? 9.215 4.777 -8.408 1.00 91.19 84 GLY A C 1
ATOM 631 O O . GLY A 1 84 ? 8.917 4.391 -9.534 1.00 91.19 84 GLY A O 1
ATOM 632 N N . ALA A 1 85 ? 8.280 5.124 -7.515 1.00 90.19 85 ALA A N 1
ATOM 633 C CA . ALA A 1 85 ? 6.845 5.075 -7.798 1.00 90.19 85 ALA A CA 1
ATOM 634 C C . ALA A 1 85 ? 6.448 6.035 -8.925 1.00 90.19 85 ALA A C 1
ATOM 636 O O . ALA A 1 85 ? 5.725 5.643 -9.841 1.00 90.19 85 ALA A O 1
ATOM 637 N N . ALA A 1 86 ? 6.965 7.265 -8.899 1.00 90.38 86 ALA A N 1
ATOM 638 C CA . ALA A 1 86 ? 6.724 8.243 -9.951 1.00 90.38 86 ALA A CA 1
ATOM 639 C C . ALA A 1 86 ? 7.273 7.770 -11.306 1.00 90.38 86 ALA A C 1
ATOM 641 O O . ALA A 1 86 ? 6.592 7.915 -12.318 1.00 90.38 86 ALA A O 1
ATOM 642 N N . LEU A 1 87 ? 8.466 7.162 -11.319 1.00 89.19 87 LEU A N 1
ATOM 643 C CA . LEU A 1 87 ? 9.085 6.612 -12.530 1.00 89.19 87 LEU A CA 1
ATOM 644 C C . LEU A 1 87 ? 8.362 5.368 -13.067 1.00 89.19 87 LEU A C 1
ATOM 646 O O . LEU A 1 87 ? 8.206 5.225 -14.277 1.00 89.19 87 LEU A O 1
ATOM 650 N N . ALA A 1 88 ? 7.907 4.474 -12.186 1.00 87.06 88 ALA A N 1
ATOM 651 C CA . ALA A 1 88 ? 7.167 3.268 -12.560 1.00 87.06 88 ALA A CA 1
ATOM 652 C C . ALA A 1 88 ? 5.803 3.580 -13.194 1.00 87.06 88 ALA A C 1
ATOM 654 O O . ALA A 1 88 ? 5.288 2.770 -13.956 1.00 87.06 88 ALA A O 1
ATOM 655 N N . ASN A 1 89 ? 5.244 4.754 -12.891 1.00 85.44 89 ASN A N 1
ATOM 656 C CA . ASN A 1 89 ? 3.935 5.208 -13.359 1.00 85.44 89 ASN A CA 1
ATOM 657 C C . ASN A 1 89 ? 4.033 6.318 -14.420 1.00 85.44 89 ASN A C 1
ATOM 659 O O . ASN A 1 89 ? 3.083 7.078 -14.627 1.00 85.44 89 ASN A O 1
ATOM 663 N N . LEU A 1 90 ? 5.180 6.441 -15.095 1.00 82.62 90 LEU A N 1
ATOM 664 C CA . LEU A 1 90 ? 5.264 7.252 -16.304 1.00 82.62 90 LEU A CA 1
ATOM 665 C C . LEU A 1 90 ? 4.552 6.511 -17.440 1.00 82.62 90 LEU A C 1
ATOM 667 O O . LEU A 1 90 ? 4.902 5.380 -17.764 1.00 82.62 90 LEU A O 1
ATOM 671 N N . ASN A 1 91 ? 3.585 7.166 -18.083 1.00 67.56 91 ASN A N 1
ATOM 672 C CA . ASN A 1 91 ? 2.925 6.652 -19.288 1.00 67.56 91 ASN A CA 1
ATOM 673 C C . ASN A 1 91 ? 3.834 6.810 -20.522 1.00 67.56 91 ASN A C 1
ATOM 675 O O . ASN A 1 91 ? 3.454 7.463 -21.493 1.00 67.56 91 ASN A O 1
ATOM 679 N N . CYS A 1 92 ? 5.059 6.286 -20.468 1.00 59.28 92 CYS A N 1
ATOM 680 C CA . CYS A 1 92 ? 5.962 6.241 -21.611 1.00 59.28 92 CYS A CA 1
ATOM 681 C C . CYS A 1 92 ? 6.845 4.986 -21.577 1.00 59.28 92 CYS A C 1
ATOM 683 O O . CYS A 1 92 ? 7.398 4.613 -20.541 1.00 59.28 92 CYS A O 1
ATOM 685 N N . ASP A 1 93 ? 7.022 4.362 -22.741 1.00 55.75 93 ASP A N 1
ATOM 686 C CA . ASP A 1 93 ? 7.764 3.103 -22.908 1.00 55.75 93 ASP A CA 1
ATOM 687 C C . ASP A 1 93 ? 9.290 3.254 -22.705 1.00 55.75 93 ASP A C 1
ATOM 689 O O . ASP A 1 93 ? 10.035 2.273 -22.723 1.00 55.75 93 ASP A O 1
ATOM 693 N N . HIS A 1 94 ? 9.772 4.481 -22.468 1.00 51.88 94 HIS A N 1
ATOM 694 C CA . HIS A 1 94 ? 11.191 4.854 -22.481 1.00 51.88 94 HIS A CA 1
ATOM 695 C C . HIS A 1 94 ? 11.788 5.203 -21.114 1.00 51.88 94 HIS A C 1
ATOM 697 O O . HIS A 1 94 ? 12.854 5.807 -21.043 1.00 51.88 94 HIS A O 1
ATOM 703 N N . ALA A 1 95 ? 11.165 4.804 -20.007 1.00 50.94 95 ALA A N 1
ATOM 704 C CA . ALA A 1 95 ? 11.698 5.079 -18.672 1.00 50.94 95 ALA A CA 1
ATOM 705 C C . ALA A 1 95 ? 12.925 4.209 -18.299 1.00 50.94 95 ALA A C 1
ATOM 707 O O . ALA A 1 95 ? 13.009 3.730 -17.177 1.00 50.94 95 ALA A O 1
ATOM 708 N N . PHE A 1 96 ? 13.868 3.954 -19.210 1.00 51.88 96 PHE A N 1
ATOM 709 C CA . PHE A 1 96 ? 15.202 3.445 -18.867 1.00 51.88 96 PHE A CA 1
ATOM 710 C C . PHE A 1 96 ? 16.212 4.597 -18.814 1.00 51.88 96 PHE A C 1
ATOM 712 O O . PHE A 1 96 ? 16.093 5.594 -19.523 1.00 51.88 96 PHE A O 1
ATOM 719 N N . VAL A 1 97 ? 17.182 4.445 -17.915 1.00 50.84 97 VAL A N 1
ATOM 720 C CA . VAL A 1 97 ? 17.996 5.503 -17.292 1.00 50.84 97 VAL A CA 1
ATOM 721 C C . VAL A 1 97 ? 18.916 6.270 -18.253 1.00 50.84 97 VAL A C 1
ATOM 723 O O . VAL A 1 97 ? 19.376 7.355 -17.910 1.00 50.84 97 VAL A O 1
ATOM 726 N N . ASP A 1 98 ? 19.109 5.781 -19.478 1.00 48.94 98 ASP A N 1
ATOM 727 C CA . ASP A 1 98 ? 20.103 6.331 -20.409 1.00 48.94 98 ASP A CA 1
ATOM 728 C C . ASP A 1 98 ? 19.534 7.252 -21.496 1.00 48.94 98 ASP A C 1
ATOM 730 O O . ASP A 1 98 ? 20.292 7.786 -22.307 1.00 48.94 98 ASP A O 1
ATOM 734 N N . ALA A 1 99 ? 18.221 7.503 -21.513 1.00 49.97 99 ALA A N 1
ATOM 735 C CA . ALA A 1 99 ? 17.670 8.551 -22.362 1.00 49.97 99 ALA A CA 1
ATOM 736 C C . ALA A 1 99 ? 18.036 9.920 -21.767 1.00 49.97 99 ALA A C 1
ATOM 738 O O . ALA A 1 99 ? 17.283 10.525 -20.994 1.00 49.97 99 ALA A O 1
ATOM 739 N N . VAL A 1 100 ? 19.217 10.417 -22.151 1.00 48.47 100 VAL A N 1
ATOM 740 C CA . VAL A 1 100 ? 19.474 11.856 -22.251 1.00 48.47 100 VAL A CA 1
ATOM 741 C C . VAL A 1 100 ? 18.215 12.471 -22.856 1.00 48.47 100 VAL A C 1
ATOM 743 O O . VAL A 1 100 ? 17.638 11.907 -23.784 1.00 48.47 100 VAL A O 1
ATOM 746 N N . ALA A 1 101 ? 17.745 13.569 -22.270 1.00 51.88 101 ALA A N 1
ATOM 747 C CA . ALA A 1 101 ? 16.506 14.263 -22.610 1.00 51.88 101 ALA A CA 1
ATOM 748 C C . ALA A 1 101 ? 16.514 14.893 -24.025 1.00 51.88 101 ALA A C 1
ATOM 750 O O . ALA A 1 101 ? 16.154 16.053 -24.194 1.00 51.88 101 ALA A O 1
ATOM 751 N N . GLU A 1 102 ? 16.963 14.150 -25.032 1.00 52.25 102 GLU A N 1
ATOM 752 C CA . GLU A 1 102 ? 16.858 14.466 -26.451 1.00 52.25 102 GLU A CA 1
ATOM 753 C C . GLU A 1 102 ? 15.473 14.080 -26.994 1.00 52.25 102 GLU A C 1
ATOM 755 O O . GLU A 1 102 ? 15.020 14.668 -27.973 1.00 52.25 102 GLU A O 1
ATOM 760 N N . ASP A 1 103 ? 14.764 13.165 -26.319 1.00 57.62 103 ASP A N 1
ATOM 761 C CA . ASP A 1 103 ? 13.385 12.794 -26.641 1.00 57.62 103 ASP A CA 1
ATOM 762 C C . ASP A 1 103 ? 12.379 13.615 -25.808 1.00 57.62 103 ASP A C 1
ATOM 764 O O . ASP A 1 103 ? 12.293 13.493 -24.577 1.00 57.62 103 ASP A O 1
ATOM 768 N N . GLY A 1 104 ? 11.635 14.500 -26.478 1.00 63.28 104 GLY A N 1
ATOM 769 C CA . GLY A 1 104 ? 10.726 15.466 -25.850 1.00 63.28 104 GLY A CA 1
ATOM 770 C C . GLY A 1 104 ? 9.615 14.822 -25.016 1.00 63.28 104 GLY A C 1
ATOM 771 O O . GLY A 1 104 ? 9.169 15.406 -24.023 1.00 63.28 104 GLY A O 1
ATOM 772 N N . ASP A 1 105 ? 9.225 13.592 -25.347 1.00 71.00 105 ASP A N 1
ATOM 773 C CA . ASP A 1 105 ? 8.144 12.884 -24.664 1.00 71.00 105 ASP A CA 1
ATOM 774 C C . ASP A 1 105 ? 8.533 12.464 -23.239 1.00 71.00 105 ASP A C 1
ATOM 776 O O . ASP A 1 105 ? 7.726 12.569 -22.309 1.00 71.00 105 ASP A O 1
ATOM 780 N N . VAL A 1 106 ? 9.796 12.083 -23.015 1.00 71.12 106 VAL A N 1
ATOM 781 C CA . VAL A 1 106 ? 10.300 11.715 -21.681 1.00 71.12 106 VAL A CA 1
ATOM 782 C C . VAL A 1 106 ? 10.376 12.941 -20.770 1.00 71.12 106 VAL A C 1
ATOM 784 O O . VAL A 1 106 ? 9.974 12.877 -19.605 1.00 71.12 106 VAL A O 1
ATOM 787 N N . ALA A 1 107 ? 10.838 14.081 -21.292 1.00 74.62 107 ALA A N 1
ATOM 788 C CA . ALA A 1 107 ? 10.892 15.331 -20.534 1.00 74.62 107 ALA A CA 1
ATOM 789 C C . ALA A 1 107 ? 9.488 15.794 -20.103 1.00 74.62 107 ALA A C 1
ATOM 791 O O . ALA A 1 107 ? 9.278 16.161 -18.943 1.00 74.62 107 ALA A O 1
ATOM 792 N N . ILE A 1 108 ? 8.504 15.709 -21.006 1.00 77.50 108 ILE A N 1
ATOM 793 C CA . ILE A 1 108 ? 7.103 16.031 -20.707 1.00 77.50 108 ILE A CA 1
ATOM 794 C C . ILE A 1 108 ? 6.523 15.063 -19.667 1.00 77.50 108 ILE A C 1
ATOM 796 O O . ILE A 1 108 ? 5.852 15.508 -18.730 1.00 77.50 108 I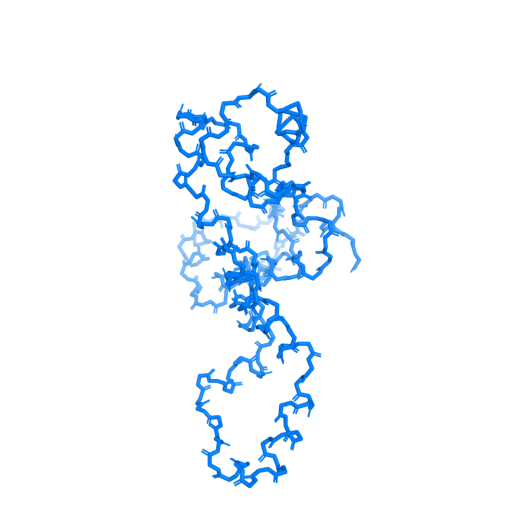LE A O 1
ATOM 800 N N . ALA A 1 109 ? 6.787 13.759 -19.794 1.00 78.19 109 ALA A N 1
ATOM 801 C CA . ALA A 1 109 ? 6.315 12.757 -18.840 1.00 78.19 109 ALA A CA 1
ATOM 802 C C . ALA A 1 109 ? 6.837 13.038 -17.421 1.00 78.19 109 ALA A C 1
ATOM 804 O O . ALA A 1 109 ? 6.069 13.012 -16.459 1.00 78.19 109 ALA A O 1
ATOM 805 N N . LEU A 1 110 ? 8.113 13.405 -17.286 1.00 82.12 110 LEU A N 1
ATOM 806 C CA . LEU A 1 110 ? 8.710 13.739 -15.992 1.00 82.12 110 LEU A CA 1
ATOM 807 C C . LEU A 1 110 ? 8.112 14.997 -15.378 1.00 82.12 110 LEU A C 1
ATOM 809 O O . LEU A 1 110 ? 7.879 15.023 -14.173 1.00 82.12 110 LEU A O 1
ATOM 813 N N . LEU A 1 111 ? 7.821 16.034 -16.165 1.00 82.81 111 LEU A N 1
ATOM 814 C CA . LEU A 1 111 ? 7.146 17.234 -15.654 1.00 82.81 111 LEU A CA 1
ATOM 815 C C . LEU A 1 111 ? 5.756 16.922 -15.078 1.00 82.81 111 LEU A C 1
ATOM 817 O O . LEU A 1 111 ? 5.288 17.617 -14.177 1.00 82.81 111 LEU A O 1
ATOM 821 N N . ARG A 1 112 ? 5.108 15.864 -15.574 1.00 85.00 112 ARG A N 1
ATOM 822 C CA . ARG A 1 112 ? 3.776 15.411 -15.149 1.00 85.00 112 ARG A CA 1
ATOM 823 C C . ARG A 1 112 ? 3.812 14.288 -14.112 1.00 85.00 112 ARG A C 1
ATOM 825 O O . ARG A 1 112 ? 2.757 13.746 -13.779 1.00 85.00 112 ARG A O 1
ATOM 832 N N . ARG A 1 113 ? 4.997 13.936 -13.606 1.00 89.81 113 ARG A N 1
ATOM 833 C CA . ARG A 1 113 ? 5.166 12.863 -12.625 1.00 89.81 113 ARG A CA 1
ATOM 834 C C . ARG A 1 113 ? 4.398 13.179 -11.337 1.00 89.81 113 ARG A C 1
ATOM 836 O O . ARG A 1 113 ? 4.272 14.335 -10.920 1.00 89.81 113 ARG A O 1
ATOM 843 N N . LYS A 1 114 ? 3.847 12.130 -10.741 1.00 90.44 114 LYS A N 1
ATOM 844 C CA . LYS A 1 114 ? 2.894 12.204 -9.633 1.00 90.44 114 LYS A CA 1
ATOM 845 C C . LYS A 1 114 ? 3.549 11.724 -8.348 1.00 90.44 114 LYS A C 1
ATOM 847 O O . LYS A 1 114 ? 4.463 10.905 -8.388 1.00 90.44 114 LYS A O 1
ATOM 852 N N . THR A 1 115 ? 3.078 12.224 -7.212 1.00 91.69 115 THR A N 1
ATOM 853 C CA . THR A 1 115 ? 3.465 11.655 -5.917 1.00 91.69 115 THR A CA 1
ATOM 854 C C . THR A 1 115 ? 2.848 10.268 -5.749 1.00 91.69 115 THR A C 1
ATOM 856 O O . THR A 1 115 ? 1.859 9.937 -6.408 1.00 91.69 115 THR A O 1
ATOM 859 N N . LEU A 1 116 ? 3.384 9.478 -4.817 1.00 89.44 116 LEU A N 1
ATOM 860 C CA . LEU A 1 116 ? 2.801 8.190 -4.432 1.00 89.44 116 LEU A CA 1
ATOM 861 C C . LEU A 1 116 ? 1.300 8.307 -4.109 1.00 89.44 116 LEU A C 1
ATOM 863 O O . LEU A 1 116 ? 0.492 7.528 -4.604 1.00 89.44 116 LEU A O 1
ATOM 867 N N . TRP A 1 117 ? 0.923 9.342 -3.352 1.00 86.44 117 TRP A N 1
ATOM 868 C CA . TRP A 1 117 ? -0.465 9.610 -2.972 1.00 86.44 117 TRP A CA 1
ATOM 869 C C . TRP A 1 117 ? -1.375 9.841 -4.172 1.00 86.44 117 TRP A C 1
ATOM 871 O O . TRP A 1 117 ? -2.427 9.223 -4.282 1.00 86.44 117 TRP A O 1
ATOM 881 N N . GLN A 1 118 ? -0.928 10.677 -5.110 1.00 87.69 118 GLN A N 1
ATOM 882 C CA . GLN A 1 118 ? -1.672 10.954 -6.335 1.00 87.69 118 GLN A CA 1
ATOM 883 C C . GLN A 1 118 ? -1.812 9.715 -7.220 1.00 87.69 118 GLN A C 1
ATOM 885 O O . GLN A 1 118 ? -2.795 9.605 -7.946 1.00 87.69 118 GLN A O 1
ATOM 890 N N . ILE A 1 119 ? -0.821 8.817 -7.219 1.00 87.44 119 ILE A N 1
ATOM 891 C CA . ILE A 1 119 ? -0.880 7.545 -7.950 1.00 87.44 119 ILE A CA 1
ATOM 892 C C . ILE A 1 119 ? -1.931 6.637 -7.309 1.00 87.44 119 ILE A C 1
ATOM 894 O O . ILE A 1 119 ? -2.824 6.169 -8.007 1.00 87.44 119 ILE A O 1
ATOM 898 N N . HIS A 1 120 ? -1.875 6.436 -5.990 1.00 87.25 120 HIS A N 1
ATOM 899 C CA . HIS A 1 120 ? -2.824 5.564 -5.299 1.00 87.25 120 HIS A CA 1
ATOM 900 C C . HIS A 1 120 ? -4.266 6.046 -5.421 1.00 87.25 120 HIS A C 1
ATOM 902 O O . HIS A 1 120 ? -5.151 5.224 -5.646 1.00 87.25 120 HIS A O 1
ATOM 908 N N . SER A 1 121 ? -4.510 7.357 -5.341 1.00 84.44 121 SER A N 1
ATOM 909 C CA . SER A 1 121 ? -5.868 7.908 -5.385 1.00 84.44 121 SER A CA 1
ATOM 910 C C . SER A 1 121 ? -6.567 7.785 -6.742 1.00 84.44 121 SER A C 1
ATOM 912 O O . SER A 1 121 ? -7.772 8.008 -6.837 1.00 84.44 121 SER A O 1
ATOM 914 N N . GLN A 1 122 ? -5.858 7.374 -7.799 1.00 84.88 122 GLN A N 1
ATOM 915 C CA . GLN A 1 122 ? -6.462 7.149 -9.118 1.00 84.88 122 GLN A CA 1
ATOM 916 C C . GLN A 1 122 ? -7.267 5.860 -9.219 1.00 84.88 122 GLN A C 1
ATOM 918 O O . GLN A 1 122 ? -8.165 5.776 -10.056 1.00 84.88 122 GLN A O 1
ATOM 923 N N . GLU A 1 123 ? -6.965 4.863 -8.388 1.00 83.44 123 GLU A N 1
ATOM 924 C CA . GLU A 1 123 ? -7.589 3.549 -8.472 1.00 83.44 123 GLU A CA 1
ATOM 925 C C . GLU A 1 123 ? -8.141 3.110 -7.109 1.00 83.44 123 GLU A C 1
ATOM 927 O O . GLU A 1 123 ? -7.368 2.780 -6.206 1.00 83.44 123 GLU A O 1
ATOM 932 N N . PRO A 1 124 ? -9.476 2.985 -6.948 1.00 83.38 124 PRO A N 1
ATOM 933 C CA . PRO A 1 124 ? -10.084 2.594 -5.672 1.00 83.38 124 PRO A CA 1
ATOM 934 C C . PRO A 1 124 ? -9.545 1.276 -5.094 1.00 83.38 124 PRO A C 1
ATOM 936 O O . PRO A 1 124 ? -9.445 1.113 -3.878 1.00 83.38 124 PRO A O 1
ATOM 939 N N . LYS A 1 125 ? -9.158 0.326 -5.960 1.00 83.19 125 LYS A N 1
ATOM 940 C CA . LYS A 1 125 ? -8.549 -0.947 -5.545 1.00 83.19 125 LYS A CA 1
ATOM 941 C C . LYS A 1 125 ? -7.140 -0.769 -4.973 1.00 83.19 125 LYS A C 1
ATOM 943 O O . LYS A 1 125 ? -6.758 -1.536 -4.095 1.00 83.19 125 LYS A O 1
ATOM 948 N N . VAL A 1 126 ? -6.361 0.196 -5.463 1.00 86.31 126 VAL A N 1
ATOM 949 C CA . VAL A 1 126 ? -5.040 0.528 -4.904 1.00 86.31 126 VAL A CA 1
ATOM 950 C C . VAL A 1 126 ? -5.218 1.186 -3.537 1.00 86.31 126 VAL A C 1
ATOM 952 O O . VAL A 1 126 ? -4.601 0.741 -2.576 1.00 86.31 126 VAL A O 1
ATOM 955 N N . VAL A 1 127 ? -6.141 2.149 -3.408 1.00 85.00 127 VAL A N 1
ATOM 956 C CA . VAL A 1 127 ? -6.463 2.786 -2.113 1.00 85.00 127 VAL A CA 1
ATOM 957 C C . VAL A 1 127 ? -6.902 1.753 -1.072 1.00 85.00 127 VAL A C 1
ATOM 959 O O . VAL A 1 127 ? -6.414 1.758 0.055 1.00 85.00 127 VAL A O 1
ATOM 962 N N . SER A 1 128 ? -7.781 0.816 -1.448 1.00 82.75 128 SER A N 1
ATOM 963 C CA . SER A 1 128 ? -8.229 -0.254 -0.546 1.00 82.75 128 SER A CA 1
ATOM 964 C C . SER A 1 128 ? -7.063 -1.114 -0.051 1.00 82.75 128 SER A C 1
ATOM 966 O O . SER A 1 128 ? -6.961 -1.385 1.146 1.00 82.75 128 SER A O 1
ATOM 968 N N . ARG A 1 129 ? -6.166 -1.512 -0.961 1.00 87.38 129 ARG A N 1
ATOM 969 C CA . ARG A 1 129 ? -4.985 -2.322 -0.641 1.00 87.38 129 ARG A CA 1
ATOM 970 C C . ARG A 1 129 ? -3.987 -1.572 0.237 1.00 87.38 129 ARG A C 1
ATOM 972 O O . ARG A 1 129 ? -3.504 -2.128 1.220 1.00 87.38 129 ARG A O 1
ATOM 979 N N . PHE A 1 130 ? -3.764 -0.293 -0.051 1.00 87.19 130 PHE A N 1
ATOM 980 C CA . PHE A 1 130 ? -2.963 0.594 0.784 1.00 87.19 130 PHE A CA 1
ATOM 981 C C . PHE A 1 130 ? -3.534 0.704 2.208 1.00 87.19 130 PHE A C 1
ATOM 983 O O . PHE A 1 130 ? -2.805 0.519 3.180 1.00 87.19 130 PHE A O 1
ATOM 990 N N . HIS A 1 131 ? -4.845 0.917 2.360 1.00 83.00 131 HIS A N 1
ATOM 991 C CA . HIS A 1 131 ? -5.483 0.966 3.680 1.00 83.00 131 HIS A CA 1
ATOM 992 C C . HIS A 1 131 ? -5.363 -0.355 4.445 1.00 83.00 131 HIS A C 1
ATOM 994 O O . HIS A 1 131 ? -5.145 -0.334 5.654 1.00 83.00 131 HIS A O 1
ATOM 1000 N N . ALA A 1 132 ? -5.481 -1.500 3.766 1.00 82.62 132 ALA A N 1
ATOM 1001 C CA . ALA A 1 132 ? -5.256 -2.803 4.387 1.00 82.62 132 ALA A CA 1
ATOM 1002 C C . ALA A 1 132 ? -3.805 -2.961 4.867 1.00 82.62 132 ALA A C 1
ATOM 1004 O O . ALA A 1 132 ? -3.581 -3.450 5.975 1.00 82.62 132 ALA A O 1
ATOM 1005 N N . ALA A 1 133 ? -2.834 -2.494 4.075 1.00 83.56 133 ALA A N 1
ATOM 1006 C CA . ALA A 1 133 ? -1.428 -2.499 4.457 1.00 83.56 133 ALA A CA 1
ATOM 1007 C C . ALA A 1 133 ? -1.156 -1.605 5.678 1.00 83.56 133 ALA A C 1
ATOM 1009 O O . ALA A 1 133 ? -0.506 -2.049 6.617 1.00 83.56 133 ALA A O 1
ATOM 1010 N N . MET A 1 134 ? -1.725 -0.397 5.723 1.00 80.81 134 MET A N 1
ATOM 1011 C CA . MET A 1 134 ? -1.600 0.496 6.883 1.00 80.81 134 MET A CA 1
ATOM 1012 C C . MET A 1 134 ? -2.307 -0.050 8.131 1.00 80.81 134 MET A C 1
ATOM 1014 O O . MET A 1 134 ? -1.830 0.114 9.249 1.00 80.81 134 MET A O 1
ATOM 1018 N N . ALA A 1 135 ? -3.439 -0.736 7.960 1.00 78.69 135 ALA A N 1
ATOM 1019 C CA . ALA A 1 135 ? -4.158 -1.351 9.071 1.00 78.69 135 ALA A CA 1
ATOM 1020 C C . ALA A 1 135 ? -3.449 -2.594 9.633 1.00 78.69 135 ALA A C 1
ATOM 1022 O O . ALA A 1 135 ? -3.708 -2.959 10.780 1.00 78.69 135 ALA A O 1
ATOM 1023 N N . HIS A 1 136 ? -2.564 -3.241 8.868 1.00 73.25 136 HIS A N 1
ATOM 1024 C CA . HIS A 1 136 ? -1.856 -4.447 9.302 1.00 73.25 136 HIS A CA 1
ATOM 1025 C C . HIS A 1 136 ? -1.064 -4.224 10.598 1.00 73.25 136 HIS A C 1
ATOM 1027 O O . HIS A 1 136 ? -1.117 -5.070 11.493 1.00 73.25 136 HIS A O 1
ATOM 1033 N N . GLU A 1 137 ? -0.407 -3.070 10.746 1.00 61.72 137 GLU A N 1
ATOM 1034 C CA . GLU A 1 137 ? 0.332 -2.723 11.970 1.00 61.72 137 GLU A CA 1
ATOM 1035 C C . GLU A 1 137 ? -0.578 -2.655 13.198 1.00 61.72 137 GLU A C 1
ATOM 1037 O O . GLU A 1 137 ? -0.188 -3.096 14.273 1.00 61.72 137 GLU A O 1
ATOM 1042 N N . SER A 1 138 ? -1.836 -2.231 13.033 1.00 61.72 138 SER A N 1
ATOM 1043 C CA . SER A 1 138 ? -2.811 -2.287 14.127 1.00 61.72 138 SER A CA 1
ATOM 1044 C C . SER A 1 138 ? -3.158 -3.729 14.525 1.00 61.72 138 SER A C 1
ATOM 1046 O O . SER A 1 138 ? -3.526 -3.988 15.665 1.00 61.72 138 SER A O 1
ATOM 1048 N N . THR A 1 139 ? -3.075 -4.691 13.603 1.00 60.50 139 THR A N 1
ATOM 1049 C CA . THR A 1 139 ? -3.570 -6.059 13.835 1.00 60.50 139 THR A CA 1
ATOM 1050 C C . THR A 1 139 ? -2.545 -7.027 14.410 1.00 60.50 139 THR A C 1
ATOM 1052 O O . THR A 1 139 ? -2.955 -8.003 15.038 1.00 60.50 139 THR A O 1
ATOM 1055 N N . ILE A 1 140 ? -1.248 -6.807 14.173 1.00 54.88 140 ILE A N 1
ATOM 1056 C CA . ILE A 1 140 ? -0.235 -7.847 14.413 1.00 54.88 140 ILE A CA 1
ATOM 1057 C C . ILE A 1 140 ? 0.413 -7.718 15.784 1.00 54.88 140 ILE A C 1
ATOM 1059 O O . ILE A 1 140 ? 0.627 -8.742 16.426 1.00 54.88 140 ILE A O 1
ATOM 1063 N N . GLU A 1 141 ? 0.607 -6.513 16.310 1.00 53.22 141 GLU A N 1
ATOM 1064 C CA . GLU A 1 141 ? 1.047 -6.347 17.690 1.00 53.22 141 GLU A CA 1
ATOM 1065 C C . GLU A 1 141 ? 0.446 -5.069 18.273 1.00 53.22 141 GLU A C 1
ATOM 1067 O O . GLU A 1 141 ? 0.703 -3.958 17.824 1.00 53.22 141 GLU A O 1
ATOM 1072 N N . ASN A 1 142 ? -0.340 -5.225 19.335 1.00 58.03 142 ASN A N 1
ATOM 1073 C CA . ASN A 1 142 ? -0.814 -4.121 20.170 1.00 58.03 142 ASN A CA 1
ATOM 1074 C C . ASN A 1 142 ? 0.332 -3.310 20.820 1.00 58.03 142 ASN A C 1
ATOM 1076 O O . ASN A 1 142 ? 0.049 -2.359 21.540 1.00 58.03 142 ASN A O 1
ATOM 1080 N N . THR A 1 143 ? 1.597 -3.662 20.568 1.00 58.56 143 THR A N 1
ATOM 1081 C CA . THR A 1 143 ? 2.811 -3.087 21.159 1.00 58.56 143 THR A CA 1
ATOM 1082 C C . THR A 1 143 ? 2.899 -1.581 20.961 1.00 58.56 143 THR A C 1
ATOM 1084 O O . THR A 1 143 ? 3.124 -0.875 21.936 1.00 58.56 143 THR A O 1
ATOM 1087 N N . LEU A 1 144 ? 2.612 -1.061 19.762 1.00 59.69 144 LEU A N 1
ATOM 1088 C CA . LEU A 1 144 ? 2.603 0.392 19.528 1.00 59.69 144 LEU A CA 1
ATOM 1089 C C . LEU A 1 144 ? 1.555 1.116 20.383 1.00 59.69 144 LEU A C 1
ATOM 1091 O O . LEU A 1 144 ? 1.805 2.199 20.902 1.00 59.69 144 LEU A O 1
ATOM 1095 N N . LEU A 1 145 ? 0.369 0.535 20.557 1.00 66.88 145 LEU A N 1
ATOM 1096 C CA . LEU A 1 145 ? -0.641 1.144 21.419 1.00 66.88 145 LEU A CA 1
ATOM 1097 C C . LEU A 1 145 ? -0.259 1.003 22.888 1.00 66.88 145 LEU A C 1
ATOM 1099 O O . LEU A 1 145 ? -0.432 1.950 23.641 1.00 66.88 145 LEU A O 1
ATOM 1103 N N . ASP A 1 146 ? 0.270 -0.141 23.298 1.00 68.06 146 ASP A N 1
ATOM 1104 C CA . ASP A 1 146 ? 0.606 -0.399 24.693 1.00 68.06 146 ASP A CA 1
ATOM 1105 C C . ASP A 1 146 ? 1.801 0.463 25.161 1.00 68.06 146 ASP A C 1
ATOM 1107 O O . ASP A 1 146 ? 1.788 0.942 26.296 1.00 68.06 146 ASP A O 1
ATOM 1111 N N . GLU A 1 147 ? 2.773 0.749 24.285 1.00 65.56 147 GLU A N 1
ATOM 1112 C CA . GLU A 1 147 ? 3.901 1.654 24.562 1.00 65.56 147 GLU A CA 1
ATOM 1113 C C . GLU A 1 147 ? 3.477 3.128 24.638 1.00 65.56 147 GLU A C 1
ATOM 1115 O O . GLU A 1 147 ? 3.900 3.841 25.544 1.00 65.56 147 GLU A O 1
ATOM 1120 N N . PHE A 1 148 ? 2.616 3.597 23.728 1.00 64.12 148 PHE A N 1
ATOM 1121 C CA . PHE A 1 148 ? 2.278 5.023 23.641 1.00 64.12 148 PHE A CA 1
ATOM 1122 C C . PHE A 1 148 ? 1.028 5.422 24.441 1.00 64.12 148 PHE A C 1
ATOM 1124 O O . PHE A 1 148 ? 0.985 6.520 24.992 1.00 64.12 148 PHE A O 1
ATOM 1131 N N . PHE A 1 149 ? 0.001 4.568 24.549 1.00 65.44 149 PHE A N 1
ATOM 1132 C CA . PHE A 1 149 ? -1.232 4.924 25.273 1.00 65.44 149 PHE A CA 1
ATOM 1133 C C . PHE A 1 149 ? -1.100 4.847 26.790 1.00 65.44 149 PHE A C 1
ATOM 1135 O O . PHE A 1 149 ? -1.857 5.531 27.477 1.00 65.44 149 PHE A O 1
ATOM 1142 N N . GLY A 1 150 ? -0.157 4.066 27.326 1.00 64.06 150 GLY A N 1
ATOM 1143 C CA . GLY A 1 150 ? 0.070 3.994 28.773 1.00 64.06 150 GLY A CA 1
ATOM 1144 C C . GLY A 1 150 ? 0.455 5.342 29.398 1.00 64.06 150 GLY A C 1
ATOM 1145 O O . GLY A 1 150 ? 0.187 5.578 30.576 1.00 64.06 150 GLY A O 1
ATOM 1146 N N . GLU A 1 151 ? 1.033 6.245 28.603 1.00 64.88 151 GLU A N 1
ATOM 1147 C CA . GLU A 1 151 ? 1.546 7.541 29.057 1.00 64.88 151 GLU A CA 1
ATOM 1148 C C . GLU A 1 151 ? 0.604 8.719 28.746 1.00 64.88 151 GLU A C 1
ATOM 1150 O O . GLU A 1 151 ? 0.771 9.817 29.286 1.00 64.88 151 GLU A O 1
ATOM 1155 N N . ILE A 1 152 ? -0.412 8.514 27.901 1.00 69.12 152 ILE A N 1
ATOM 1156 C CA . ILE A 1 152 ? -1.291 9.588 27.427 1.00 69.12 152 ILE A CA 1
ATOM 1157 C C . ILE A 1 152 ? -2.528 9.695 28.321 1.00 69.12 152 ILE A C 1
ATOM 1159 O O . ILE A 1 152 ? -3.334 8.775 28.446 1.00 69.12 152 ILE A O 1
ATOM 1163 N N . ARG A 1 153 ? -2.735 10.877 28.911 1.00 73.94 153 ARG A N 1
ATOM 1164 C CA . ARG A 1 153 ? -3.982 11.211 29.612 1.00 73.94 153 ARG A CA 1
ATOM 1165 C C . ARG A 1 153 ? -5.107 11.443 28.609 1.00 73.94 153 ARG A C 1
ATOM 1167 O O . ARG A 1 153 ? -5.121 12.462 27.928 1.00 73.94 153 ARG A O 1
ATOM 1174 N N . THR A 1 154 ? -6.074 10.535 28.573 1.00 76.31 154 THR A N 1
ATOM 1175 C CA . THR A 1 154 ? -7.223 10.616 27.657 1.00 76.31 154 THR A CA 1
ATOM 1176 C C . THR A 1 154 ? -8.507 11.118 28.325 1.00 76.31 154 THR A C 1
ATOM 1178 O O . THR A 1 154 ? -9.456 11.490 27.642 1.00 76.31 154 THR A O 1
ATOM 1181 N N . GLU A 1 155 ? -8.578 11.136 29.658 1.00 79.62 155 GLU A N 1
ATOM 1182 C CA . GLU A 1 155 ? -9.788 11.546 30.377 1.00 79.62 155 GLU A CA 1
ATOM 1183 C C . GLU A 1 155 ? -10.095 13.037 30.163 1.00 79.62 155 GLU A C 1
ATOM 1185 O O . GLU A 1 155 ? -9.252 13.905 30.401 1.00 79.62 155 GLU A O 1
ATOM 1190 N N . GLY A 1 156 ? -11.310 13.329 29.691 1.00 82.88 156 GLY A N 1
ATOM 1191 C CA . GLY A 1 156 ? -11.755 14.692 29.387 1.00 82.88 156 GLY A CA 1
ATOM 1192 C C . GLY A 1 156 ? -11.094 15.328 28.158 1.00 82.88 156 GLY A C 1
ATOM 1193 O O . GLY A 1 156 ? -11.281 16.522 27.938 1.00 82.88 156 GLY A O 1
ATOM 1194 N N . GLN A 1 157 ? -10.333 14.561 27.370 1.00 86.19 157 GLN A N 1
ATOM 1195 C CA . GLN A 1 157 ? -9.651 15.038 26.165 1.00 86.19 157 GLN A CA 1
ATOM 1196 C C . GLN A 1 157 ? -10.318 14.509 24.898 1.00 86.19 157 GLN A C 1
ATOM 1198 O O . GLN A 1 157 ? -10.815 13.385 24.873 1.00 86.19 157 GLN A O 1
ATOM 1203 N N . THR A 1 158 ? -10.267 15.300 23.826 1.00 90.00 158 THR A N 1
ATOM 1204 C CA . THR A 1 158 ? -10.597 14.836 22.474 1.00 90.00 158 THR A CA 1
ATOM 1205 C C . THR A 1 158 ? -9.328 14.386 21.773 1.00 90.00 158 THR A C 1
ATOM 1207 O O . THR A 1 158 ? -8.389 15.167 21.625 1.00 90.00 158 THR A O 1
ATOM 1210 N N . MET A 1 159 ? -9.318 13.144 21.302 1.00 86.75 159 MET A N 1
ATOM 1211 C CA . MET A 1 159 ? -8.220 12.584 20.525 1.00 86.75 159 MET A CA 1
ATOM 1212 C C . MET A 1 159 ? -8.457 12.839 19.036 1.00 86.75 159 MET A C 1
ATOM 1214 O O . MET A 1 159 ? -9.548 12.581 18.527 1.00 86.75 159 MET A O 1
ATOM 1218 N N . VAL A 1 160 ? -7.440 13.337 18.333 1.00 91.12 160 VAL A N 1
ATOM 1219 C CA . VAL A 1 160 ? -7.498 13.590 16.886 1.00 91.12 160 VAL A CA 1
ATOM 1220 C C . VAL A 1 160 ? -6.425 12.758 16.188 1.00 91.12 160 VAL A C 1
ATOM 1222 O O . VAL A 1 160 ? -5.238 12.961 16.424 1.00 91.12 160 VAL A O 1
ATOM 1225 N N . ASP A 1 161 ? -6.852 11.820 15.347 1.00 88.25 161 ASP A N 1
ATOM 1226 C CA . ASP A 1 161 ? -6.005 10.945 14.532 1.00 88.25 161 ASP A CA 1
ATOM 1227 C C . ASP A 1 161 ? -5.816 11.584 13.146 1.00 88.25 161 ASP A C 1
ATOM 1229 O O . ASP A 1 161 ? -6.723 11.555 12.313 1.00 88.25 161 ASP A O 1
ATOM 1233 N N . ILE A 1 162 ? -4.678 12.257 12.943 1.00 91.81 162 ILE A N 1
ATOM 1234 C CA . ILE A 1 162 ? -4.363 13.018 11.724 1.00 91.81 162 ILE A CA 1
ATOM 1235 C C . ILE A 1 162 ? -3.668 12.104 10.714 1.00 91.81 162 ILE A C 1
ATOM 1237 O O . ILE A 1 162 ? -2.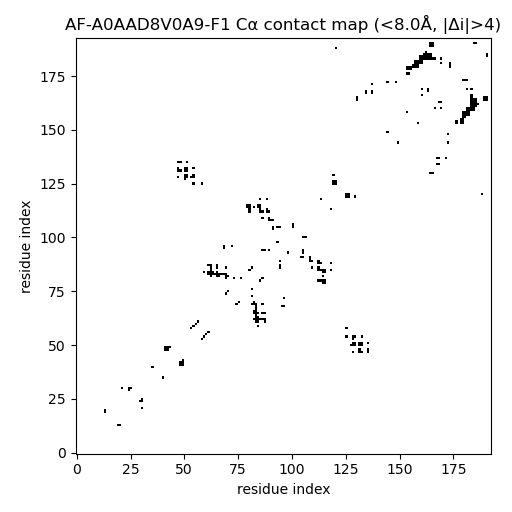579 11.603 10.983 1.00 91.81 162 ILE A O 1
ATOM 1241 N N . GLY A 1 163 ? -4.256 11.946 9.528 1.00 87.19 163 GLY A N 1
ATOM 1242 C CA . GLY A 1 163 ? -3.804 10.961 8.543 1.00 87.19 163 GLY A CA 1
ATOM 1243 C C 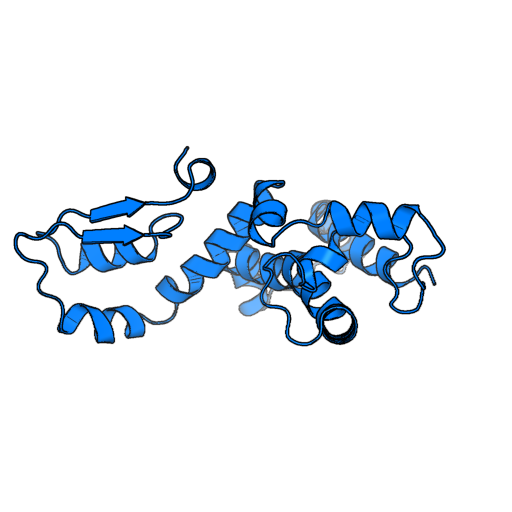. GLY A 1 163 ? -4.174 9.530 8.943 1.00 87.19 163 GLY A C 1
ATOM 1244 O O . GLY A 1 163 ? -3.459 8.588 8.606 1.00 87.19 163 GLY A O 1
ATOM 1245 N N . GLY A 1 164 ? -5.260 9.371 9.707 1.00 86.44 164 GLY A N 1
ATOM 1246 C CA . GLY A 1 164 ? -5.667 8.086 10.278 1.00 86.44 164 GLY A CA 1
ATOM 1247 C C . GLY A 1 164 ? -6.259 7.101 9.267 1.00 86.44 164 GLY A C 1
ATOM 1248 O O . GLY A 1 164 ? -6.623 5.978 9.632 1.00 86.44 164 GLY A O 1
ATOM 1249 N N . GLY A 1 165 ? -6.406 7.493 7.998 1.00 85.25 165 GLY A N 1
ATOM 1250 C CA . GLY A 1 165 ? -7.041 6.708 6.950 1.00 85.25 165 GLY A CA 1
ATOM 1251 C C . GLY A 1 165 ? -8.449 6.289 7.358 1.00 85.25 165 GLY A C 1
ATOM 1252 O O . GLY A 1 165 ? -9.335 7.112 7.570 1.00 85.25 165 GLY A O 1
ATOM 1253 N N . ARG A 1 166 ? -8.651 4.976 7.522 1.00 84.88 166 ARG A N 1
ATOM 1254 C CA . ARG A 1 166 ? -9.925 4.393 7.989 1.00 84.88 166 ARG A CA 1
ATOM 1255 C C . ARG A 1 166 ? -10.050 4.281 9.513 1.00 84.88 166 ARG A C 1
ATOM 1257 O O . ARG A 1 166 ? -10.970 3.630 10.000 1.00 84.88 166 ARG A O 1
ATOM 1264 N N . GLY A 1 167 ? -9.126 4.872 10.269 1.00 86.44 167 GLY A N 1
ATOM 1265 C CA . GLY A 1 167 ? -9.169 4.926 11.730 1.00 86.44 167 GLY A CA 1
ATOM 1266 C C . GLY A 1 167 ? -8.852 3.600 12.419 1.00 86.44 167 GLY A C 1
ATOM 1267 O O . GLY A 1 167 ? -9.319 3.373 13.532 1.00 86.44 167 GLY A O 1
ATOM 1268 N N . ALA A 1 168 ? -8.093 2.698 11.784 1.00 83.75 168 ALA A N 1
ATOM 1269 C CA . ALA A 1 168 ? -7.776 1.387 12.362 1.00 83.75 168 ALA A CA 1
ATOM 1270 C C . ALA A 1 168 ? -7.103 1.516 13.743 1.00 83.75 168 ALA A C 1
ATOM 1272 O O . ALA A 1 168 ? -7.483 0.823 14.688 1.00 83.75 168 ALA A O 1
ATOM 1273 N N . ILE A 1 169 ? -6.172 2.467 13.879 1.00 81.81 169 ILE A N 1
ATOM 1274 C CA . ILE A 1 169 ? -5.499 2.793 15.141 1.00 81.81 169 ILE A CA 1
ATOM 1275 C C . ILE A 1 169 ? -6.458 3.503 16.105 1.00 81.81 169 ILE A C 1
ATOM 1277 O O . ILE A 1 169 ? -6.596 3.058 17.245 1.00 81.81 169 ILE A O 1
ATOM 1281 N N . ALA A 1 170 ? -7.191 4.529 15.653 1.00 84.69 170 ALA A N 1
ATOM 1282 C CA . ALA A 1 170 ? -8.185 5.229 16.475 1.00 84.69 170 ALA A CA 1
ATOM 1283 C C . ALA A 1 170 ? -9.241 4.290 17.085 1.00 84.69 170 ALA A C 1
ATOM 1285 O O . ALA A 1 170 ? -9.573 4.417 18.261 1.00 84.69 170 ALA A O 1
ATOM 1286 N N . VAL A 1 171 ? -9.741 3.304 16.334 1.00 85.38 171 VAL A N 1
ATOM 1287 C CA . VAL A 1 171 ? -10.709 2.312 16.836 1.00 85.3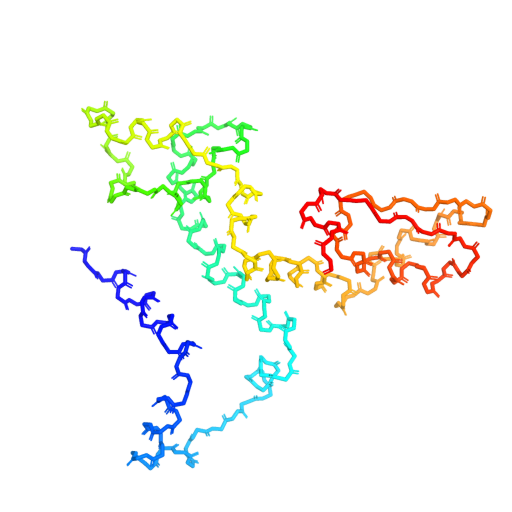8 171 VAL A CA 1
ATOM 1288 C C . VAL A 1 171 ? -10.102 1.455 17.946 1.00 85.38 171 VAL A C 1
ATOM 1290 O O . VAL A 1 171 ? -10.769 1.161 18.941 1.00 85.38 171 VAL A O 1
ATOM 1293 N N . GLN A 1 172 ? -8.847 1.035 17.802 1.00 80.44 172 GLN A N 1
ATOM 1294 C CA . GLN A 1 172 ? -8.180 0.235 18.828 1.00 80.44 172 GLN A CA 1
ATOM 1295 C C . GLN A 1 172 ? -7.803 1.042 20.071 1.00 80.44 172 GLN A C 1
ATOM 1297 O O . GLN A 1 172 ? -7.895 0.531 21.190 1.00 80.44 172 GLN A O 1
ATOM 1302 N N . ALA A 1 173 ? -7.430 2.303 19.882 1.00 80.44 173 ALA A N 1
ATOM 1303 C CA . ALA A 1 173 ? -7.220 3.266 20.948 1.00 80.44 173 ALA 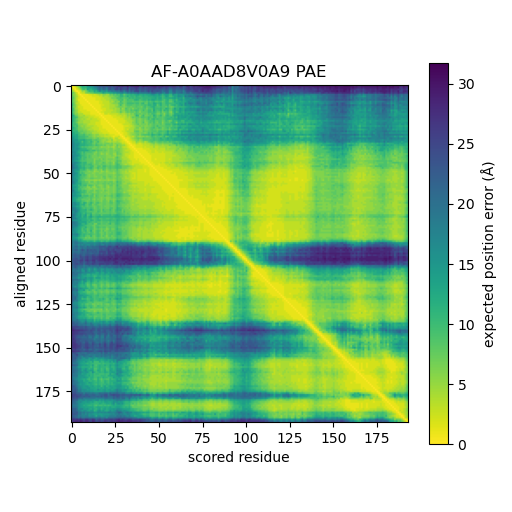A CA 1
ATOM 1304 C C . ALA A 1 173 ? -8.514 3.544 21.731 1.00 80.44 173 ALA A C 1
ATOM 1306 O O . ALA A 1 173 ? -8.533 3.465 22.960 1.00 80.44 173 ALA A O 1
ATOM 1307 N N . ALA A 1 174 ? -9.625 3.780 21.029 1.00 82.06 174 ALA A N 1
ATOM 1308 C CA . ALA A 1 174 ? -10.927 4.060 21.633 1.00 82.06 174 ALA A CA 1
ATOM 1309 C C . ALA A 1 174 ? -11.443 2.906 22.506 1.00 82.06 174 ALA A C 1
ATOM 1311 O O . ALA A 1 174 ? -12.087 3.139 23.526 1.00 82.06 174 ALA A O 1
ATOM 1312 N N . ARG A 1 175 ? -11.110 1.652 22.165 1.00 79.69 175 ARG A N 1
ATOM 1313 C CA . ARG A 1 175 ? -11.434 0.477 22.999 1.00 79.69 175 ARG A CA 1
ATOM 1314 C C . ARG A 1 175 ? -10.735 0.486 24.362 1.00 79.69 175 ARG A C 1
ATOM 1316 O O . ARG A 1 175 ? -11.224 -0.167 25.279 1.00 79.69 175 ARG A O 1
ATOM 1323 N N . ARG A 1 176 ? -9.612 1.198 24.496 1.00 76.50 176 ARG A N 1
ATOM 1324 C CA . ARG A 1 176 ? -8.843 1.334 25.745 1.00 76.50 176 ARG A CA 1
ATOM 1325 C C . ARG A 1 176 ? -9.220 2.603 26.512 1.00 76.50 176 ARG A C 1
ATOM 1327 O O . ARG A 1 176 ? -9.333 2.572 27.731 1.00 76.50 176 ARG A O 1
ATOM 1334 N N . ALA A 1 177 ? -9.469 3.699 25.799 1.00 75.69 177 ALA A N 1
ATOM 1335 C CA . ALA A 1 177 ? -9.815 5.004 26.358 1.00 75.69 177 ALA A CA 1
ATOM 1336 C C . ALA A 1 177 ? -11.321 5.301 26.236 1.00 75.69 177 ALA A C 1
ATOM 1338 O O . ALA A 1 177 ? -11.721 6.265 25.586 1.00 75.69 177 ALA A O 1
ATOM 1339 N N . LEU A 1 178 ? -12.160 4.480 26.882 1.00 70.06 178 LEU A N 1
ATOM 1340 C CA . LEU A 1 178 ? -13.625 4.461 26.698 1.00 70.06 178 LEU A CA 1
ATOM 1341 C C . LEU A 1 178 ? -14.350 5.800 26.953 1.00 70.06 178 LEU A C 1
ATOM 1343 O O . LEU A 1 178 ? -15.498 5.953 26.543 1.00 70.06 178 LEU A O 1
ATOM 1347 N N . ALA A 1 179 ? -13.712 6.752 27.638 1.00 74.81 179 ALA A N 1
ATOM 1348 C CA . ALA A 1 179 ? -14.288 8.055 27.972 1.00 74.81 179 ALA A CA 1
ATOM 1349 C C . ALA A 1 179 ? -13.870 9.201 27.024 1.00 74.81 179 ALA A C 1
ATOM 1351 O O . ALA A 1 179 ? -14.405 10.302 27.147 1.00 74.81 179 ALA A O 1
ATOM 1352 N N . ALA A 1 180 ? -12.923 8.979 26.106 1.00 81.75 180 ALA A N 1
ATOM 1353 C CA . ALA A 1 180 ? -12.408 10.024 25.221 1.00 81.75 180 ALA A CA 1
ATOM 1354 C C . ALA A 1 180 ? -13.118 10.002 23.853 1.00 81.75 180 ALA A C 1
ATOM 1356 O O . ALA A 1 180 ? -13.184 8.941 23.228 1.00 81.75 180 ALA A O 1
ATOM 1357 N N . PRO A 1 181 ? -13.637 11.134 23.340 1.00 88.38 181 PRO A N 1
ATOM 1358 C CA . PRO A 1 181 ? -14.068 11.227 21.948 1.00 88.38 181 PRO A CA 1
ATOM 1359 C C . PRO A 1 181 ? -12.869 11.174 20.989 1.00 88.38 181 PRO A C 1
ATOM 1361 O O . PRO A 1 181 ? -11.833 11.789 21.243 1.00 88.38 181 PRO A O 1
ATOM 1364 N N . PHE A 1 182 ? -13.037 10.475 19.863 1.00 89.75 182 PHE A N 1
ATOM 1365 C CA . PHE A 1 182 ? -12.040 10.361 18.793 1.00 89.75 182 PHE A CA 1
ATOM 1366 C C . PHE A 1 182 ? -12.549 11.012 17.504 1.00 89.75 182 PHE A C 1
ATOM 1368 O O . PHE A 1 182 ? -13.692 10.797 17.103 1.00 89.75 182 PHE A O 1
ATOM 1375 N N . ILE A 1 183 ? -11.682 11.774 16.841 1.00 92.06 183 ILE A N 1
ATOM 1376 C CA . ILE A 1 183 ? -11.898 12.348 15.510 1.00 92.06 183 ILE A CA 1
ATOM 1377 C C . ILE A 1 183 ? -10.804 11.804 14.597 1.00 92.06 183 ILE A C 1
ATOM 1379 O O . ILE A 1 183 ? -9.626 12.018 14.865 1.00 92.06 183 ILE A O 1
ATOM 1383 N N . VAL A 1 184 ? -11.183 11.133 13.513 1.00 91.06 184 VAL A N 1
ATOM 1384 C CA . VAL A 1 184 ? -10.244 10.717 12.464 1.00 91.06 184 VAL A CA 1
ATOM 1385 C C . VAL A 1 184 ? -10.278 11.764 11.358 1.00 91.06 184 VAL A C 1
ATOM 1387 O O . VAL A 1 184 ? -11.351 12.095 10.856 1.00 91.06 184 VAL A O 1
ATOM 1390 N N . GLN A 1 185 ? -9.117 12.316 11.018 1.00 92.88 185 GLN A N 1
ATOM 1391 C CA . GLN A 1 185 ? -8.946 13.289 9.947 1.00 92.88 185 GLN A CA 1
ATOM 1392 C C . GLN A 1 185 ? -8.070 12.697 8.855 1.00 92.88 185 GLN A C 1
ATOM 1394 O O . GLN A 1 185 ? -7.005 12.154 9.135 1.00 92.88 185 GLN A O 1
ATOM 1399 N N . ASP A 1 186 ? -8.483 12.865 7.606 1.00 89.31 186 ASP A N 1
ATOM 1400 C CA . ASP A 1 186 ? -7.686 12.503 6.441 1.00 89.31 186 ASP A CA 1
ATOM 1401 C C . ASP A 1 186 ? -8.010 13.439 5.260 1.00 89.31 186 ASP A C 1
ATOM 1403 O O . ASP A 1 186 ? -8.791 14.388 5.386 1.00 89.31 186 ASP A O 1
ATOM 1407 N N . LEU A 1 187 ? -7.405 13.200 4.098 1.00 83.38 187 LEU A N 1
ATOM 1408 C CA . LEU A 1 187 ? -7.793 13.835 2.844 1.00 83.38 187 LEU A CA 1
ATOM 1409 C C . LEU A 1 187 ? -9.247 13.483 2.497 1.00 83.38 187 LEU A C 1
ATOM 1411 O O . LEU A 1 187 ? -9.736 12.407 2.832 1.00 83.38 187 LEU A O 1
ATOM 1415 N N . GLY A 1 188 ? -9.949 14.380 1.796 1.00 78.44 188 GLY A N 1
ATOM 1416 C CA . GLY A 1 188 ? -11.386 14.222 1.517 1.00 78.44 188 GLY A CA 1
ATOM 1417 C C . GLY A 1 188 ? -11.736 12.912 0.800 1.00 78.44 188 GLY A C 1
ATOM 1418 O O . GLY A 1 188 ? -12.713 12.261 1.150 1.00 78.44 188 GLY A O 1
ATOM 1419 N N . GLU A 1 189 ? -10.885 12.482 -0.133 1.00 72.81 189 GLU A N 1
ATOM 1420 C CA . GLU A 1 189 ? -11.001 11.201 -0.849 1.00 72.81 189 GLU A CA 1
ATOM 1421 C C . GLU A 1 189 ? -10.845 9.960 0.047 1.00 72.81 189 GLU A C 1
ATOM 1423 O O . GLU A 1 189 ? -11.309 8.881 -0.314 1.00 72.81 189 GLU A O 1
ATOM 1428 N N . ASN A 1 190 ? -10.251 10.124 1.231 1.00 69.25 190 ASN A N 1
ATOM 1429 C CA . ASN A 1 190 ? -10.122 9.089 2.253 1.00 69.25 190 ASN A CA 1
ATOM 1430 C C . ASN A 1 190 ? -11.210 9.198 3.344 1.00 69.25 190 ASN A C 1
ATOM 1432 O O . ASN A 1 190 ? -11.396 8.244 4.099 1.00 69.25 190 ASN A O 1
ATOM 1436 N N . CYS A 1 191 ? -11.935 10.326 3.415 1.00 65.94 191 CYS A N 1
ATOM 1437 C CA . CYS A 1 191 ? -12.940 10.633 4.443 1.00 65.94 191 CYS A CA 1
ATOM 1438 C C . CYS A 1 191 ? -14.396 10.252 4.080 1.00 65.94 191 CYS A C 1
ATOM 1440 O O . CYS A 1 191 ? -15.238 10.222 4.976 1.00 65.94 191 CYS A O 1
ATOM 1442 N N . GLU A 1 192 ? -14.723 9.951 2.816 1.00 59.78 192 GLU A N 1
ATOM 1443 C CA . GLU A 1 192 ? -16.076 9.558 2.352 1.00 59.78 192 GLU A CA 1
ATOM 1444 C C . GLU A 1 192 ? -15.978 8.370 1.359 1.00 59.78 192 GLU A C 1
ATOM 1446 O O . GLU A 1 192 ? -15.087 8.371 0.516 1.00 59.78 192 GLU A O 1
ATOM 1451 N N . LYS A 1 193 ? -16.808 7.312 1.332 1.00 45.19 193 LYS A N 1
ATOM 1452 C CA . LYS A 1 193 ? -18.078 6.936 1.986 1.00 45.19 193 LYS A CA 1
ATOM 1453 C C . LYS A 1 193 ? -17.996 5.518 2.560 1.00 45.19 193 LYS A C 1
ATOM 1455 O O . LYS A 1 193 ? -17.372 4.660 1.893 1.00 45.19 193 LYS A O 1
#

Foldseek 3Di:
DCPVVVVLVVVVVCVVCVVVVVVVCVVVVNVVVDDDDPVNVCLVPPVLVVLLVCLVPVQVVQQVVCAVLLCVVQPPDPPLQSGSNQLSPQPDPPSDNPPPCPDVSVVVSSVVGDGSVVVQLVDVSSLVSVVSNVLVVLPPDCVVVVVPVVPDDQAPEEAEAEQCQVVSVVVVNCVVSVRYHYHYDDPPSSVDD

Organism: NCBI:txid681940

pLDDT: mean 79.08, std 12.7, range [38.5, 95.38]